Protein AF-A0A9P5X520-F1 (afdb_monomer_lite)

InterPro domains:
  IPR037143 4'-phosphopantetheinyl transferase domain superfamily [G3DSA:3.90.470.20] (68-185)
  IPR037143 4'-phosphopantetheinyl transferase domain superfamily [SSF56214] (69-151)
  IPR050559 Phosphopantetheinyl Transferase Superfamily [PTHR12215] (42-174)

Foldseek 3Di:
DVVLLVCLVVVHAPVFKDWDADPLGWTKIFGHPDDPVVRQFAIKTKEWDDDVPDIDMDIDTGGPVFRSQKFKDKFWLDDPPPDDLVRSCVVCVQLAEPLLSVVLVPQPDPSSSSVSVQQLCQVLRGRCRSVSPDPPDRNNQWHDDPPVRWIGGVNHTPAQKEKEWEKDWDDDPVGIIIMIMIMITGRRHRHYHYHYDPDPVVCVVRDDDDDPVNVVVSVVVSVVQVVVVVPPDDGPSVPPPPDPPDDDDPDDDDDDPDDD

Structure (mmCIF, N/CA/C/O backbone):
data_AF-A0A9P5X520-F1
#
_entry.id   AF-A0A9P5X520-F1
#
loop_
_atom_site.group_PDB
_atom_site.id
_atom_site.type_symbol
_atom_site.label_atom_id
_atom_site.label_alt_id
_atom_site.label_comp_id
_atom_site.label_asym_id
_atom_site.label_entity_id
_atom_site.label_seq_id
_atom_site.pdbx_PDB_ins_code
_atom_site.Cartn_x
_atom_site.Cartn_y
_atom_site.Cartn_z
_atom_site.occupancy
_atom_site.B_iso_or_equiv
_atom_site.auth_seq_id
_atom_site.auth_comp_id
_atom_site.auth_asym_id
_atom_site.auth_atom_id
_atom_site.pdbx_PDB_model_num
ATOM 1 N N . MET A 1 1 ? 11.549 14.014 -6.980 1.00 56.16 1 MET A N 1
ATOM 2 C CA . MET A 1 1 ? 12.947 13.758 -6.548 1.00 56.16 1 MET A CA 1
ATOM 3 C C . MET A 1 1 ? 13.230 12.301 -6.190 1.00 56.16 1 MET A C 1
ATOM 5 O O . MET A 1 1 ? 14.386 11.920 -6.275 1.00 56.16 1 MET A O 1
ATOM 9 N N . LEU A 1 2 ? 12.233 11.484 -5.833 1.00 63.41 2 LEU A N 1
ATOM 10 C CA . LEU A 1 2 ? 12.458 10.082 -5.460 1.00 63.41 2 LEU A CA 1
ATOM 11 C C . LEU A 1 2 ? 12.936 9.164 -6.613 1.00 63.41 2 LEU A C 1
ATOM 13 O O . LEU A 1 2 ? 13.844 8.375 -6.365 1.00 63.41 2 LEU A O 1
ATOM 17 N N . PRO A 1 3 ? 12.472 9.306 -7.875 1.00 60.66 3 PRO A N 1
ATOM 18 C CA . PRO A 1 3 ? 12.979 8.472 -8.976 1.00 60.66 3 PRO A CA 1
ATOM 19 C C . PRO A 1 3 ? 14.497 8.623 -9.233 1.00 60.66 3 PRO A C 1
ATOM 21 O O . PRO A 1 3 ? 15.187 7.612 -9.361 1.00 60.66 3 PRO A O 1
ATOM 24 N N . PRO A 1 4 ? 15.084 9.841 -9.183 1.00 60.78 4 PRO A N 1
ATOM 25 C CA . PRO A 1 4 ? 16.538 10.013 -9.147 1.00 60.78 4 PRO A CA 1
ATOM 26 C C . PRO A 1 4 ? 17.267 9.213 -8.055 1.00 60.78 4 PRO A C 1
ATOM 28 O O . PRO A 1 4 ? 18.341 8.679 -8.332 1.00 60.78 4 PRO A O 1
ATOM 31 N N . LEU A 1 5 ? 16.697 9.076 -6.849 1.00 66.38 5 LEU A N 1
ATOM 32 C CA . LEU A 1 5 ? 17.312 8.299 -5.760 1.00 66.38 5 LEU A CA 1
ATOM 33 C C . LEU A 1 5 ? 17.383 6.809 -6.104 1.00 66.38 5 LEU A C 1
ATOM 35 O O . LEU A 1 5 ? 18.425 6.188 -5.897 1.00 66.38 5 LEU A O 1
ATOM 39 N N . VAL A 1 6 ? 16.316 6.261 -6.694 1.00 65.62 6 VAL A N 1
ATOM 40 C CA . VAL A 1 6 ? 16.284 4.870 -7.181 1.00 65.62 6 VAL A CA 1
ATOM 41 C C . VAL A 1 6 ? 17.377 4.651 -8.220 1.00 65.62 6 VAL A C 1
ATOM 43 O O . VAL A 1 6 ? 18.125 3.680 -8.150 1.00 65.62 6 VAL A O 1
ATOM 46 N N . THR A 1 7 ? 17.534 5.593 -9.151 1.00 62.53 7 THR A N 1
ATOM 47 C CA . THR A 1 7 ? 18.537 5.455 -10.215 1.00 62.53 7 THR A CA 1
ATOM 48 C C . THR A 1 7 ? 19.970 5.594 -9.705 1.00 62.53 7 THR A C 1
ATOM 50 O O . THR A 1 7 ? 20.848 4.877 -10.178 1.00 62.53 7 THR A O 1
ATOM 53 N N . CYS A 1 8 ? 20.208 6.416 -8.675 1.00 61.34 8 CYS A N 1
ATOM 54 C CA . CYS A 1 8 ? 21.487 6.445 -7.961 1.00 61.34 8 CYS A CA 1
ATOM 55 C C . CYS A 1 8 ? 21.790 5.115 -7.273 1.00 61.34 8 CYS A C 1
ATOM 57 O O . CYS A 1 8 ? 22.904 4.607 -7.398 1.00 61.34 8 CYS A O 1
ATOM 59 N N . TYR A 1 9 ? 20.805 4.547 -6.575 1.00 64.06 9 TYR A N 1
ATOM 60 C CA . TYR A 1 9 ? 20.955 3.263 -5.895 1.00 64.06 9 TYR A CA 1
ATOM 61 C C . TYR A 1 9 ? 21.283 2.137 -6.884 1.00 64.06 9 TYR A C 1
ATOM 63 O O . TYR A 1 9 ? 22.184 1.334 -6.648 1.00 64.06 9 TYR A O 1
ATOM 71 N N . GLN A 1 10 ? 20.621 2.134 -8.042 1.00 66.75 10 GLN A N 1
ATOM 72 C CA . GLN A 1 10 ? 20.840 1.148 -9.104 1.00 66.75 10 GLN A CA 1
ATOM 73 C C . GLN A 1 10 ? 22.003 1.487 -10.042 1.00 66.75 10 GLN A C 1
ATOM 75 O O . GLN A 1 10 ? 22.308 0.721 -10.954 1.00 66.75 10 GLN A O 1
ATOM 80 N N . ARG A 1 11 ? 22.694 2.605 -9.790 1.00 69.88 11 ARG A N 1
ATOM 81 C CA . ARG A 1 11 ? 23.867 3.070 -10.542 1.00 69.88 11 ARG A CA 1
ATOM 82 C C . ARG A 1 11 ? 23.596 3.354 -12.023 1.00 69.88 11 ARG A C 1
ATOM 84 O O . ARG A 1 11 ? 24.505 3.269 -12.852 1.00 69.88 11 ARG A O 1
ATOM 91 N N . PHE A 1 12 ? 22.368 3.740 -12.359 1.00 71.06 12 PHE A N 1
ATOM 92 C CA . PHE A 1 12 ? 22.008 4.138 -13.714 1.00 71.06 12 PHE A CA 1
ATOM 93 C C . PHE A 1 12 ? 22.168 5.650 -13.897 1.00 71.06 12 PHE A C 1
ATOM 95 O O . PHE A 1 12 ? 21.573 6.432 -13.150 1.00 71.06 12 PHE A O 1
ATOM 102 N N . PRO A 1 13 ? 22.965 6.103 -14.884 1.00 70.44 13 PRO A N 1
ATOM 103 C CA . PRO A 1 13 ? 23.102 7.527 -15.148 1.00 70.44 13 PRO A CA 1
ATOM 104 C C . PRO A 1 13 ? 21.769 8.096 -15.640 1.00 70.44 13 PRO A C 1
ATOM 106 O O . PRO A 1 13 ? 21.058 7.450 -16.410 1.00 70.44 13 PRO A O 1
ATOM 109 N N . ARG A 1 14 ? 21.455 9.340 -15.250 1.00 73.69 14 ARG A N 1
ATOM 110 C CA . ARG A 1 14 ? 20.192 10.006 -15.622 1.00 73.69 14 ARG A CA 1
ATOM 111 C C . ARG A 1 14 ? 19.897 9.994 -17.121 1.00 73.69 14 ARG A C 1
ATOM 113 O O . ARG A 1 14 ? 18.735 9.970 -17.511 1.00 73.69 14 ARG A O 1
ATOM 120 N N . THR A 1 15 ? 20.945 10.047 -17.933 1.00 77.31 15 THR A N 1
ATOM 121 C CA . THR A 1 15 ? 20.877 10.103 -19.395 1.00 77.31 15 THR A CA 1
ATOM 122 C C . THR A 1 15 ? 20.421 8.801 -20.046 1.00 77.31 15 THR A C 1
ATOM 124 O O . THR A 1 15 ? 20.131 8.826 -21.232 1.00 77.31 15 THR A O 1
ATOM 127 N N . ARG A 1 16 ? 20.377 7.686 -19.304 1.00 79.81 16 ARG A N 1
ATOM 128 C CA . ARG A 1 16 ? 20.040 6.353 -19.831 1.00 79.81 16 ARG A CA 1
ATOM 129 C C . ARG A 1 16 ? 18.713 5.813 -19.315 1.00 79.81 16 ARG A C 1
ATOM 131 O O . ARG A 1 16 ? 18.505 4.603 -19.330 1.00 79.81 16 ARG A O 1
ATOM 138 N N . TRP A 1 17 ? 17.857 6.678 -18.780 1.00 83.56 17 TRP A N 1
ATOM 139 C CA . TRP A 1 17 ? 16.541 6.246 -18.342 1.00 83.56 17 TRP A CA 1
ATOM 140 C C . TRP A 1 17 ? 15.456 7.273 -18.626 1.00 83.56 17 TRP A C 1
ATOM 142 O O . TRP A 1 17 ? 15.674 8.493 -18.588 1.00 83.56 17 TRP A O 1
ATOM 152 N N . ARG A 1 18 ? 14.258 6.753 -18.867 1.00 86.81 18 ARG A N 1
ATOM 153 C CA . ARG A 1 18 ? 13.054 7.520 -19.169 1.00 86.81 18 ARG A CA 1
ATOM 154 C C . ARG A 1 18 ? 11.983 7.218 -18.135 1.00 86.81 18 ARG A C 1
ATOM 156 O O . ARG A 1 18 ? 11.787 6.062 -17.783 1.00 86.81 18 ARG A O 1
ATOM 163 N N . ASP A 1 19 ? 11.333 8.269 -17.644 1.00 89.69 19 ASP A N 1
ATOM 164 C CA . ASP A 1 19 ? 10.102 8.144 -16.863 1.00 89.69 19 ASP A CA 1
ATOM 165 C C . ASP A 1 19 ? 8.941 8.054 -17.850 1.00 89.69 19 ASP A C 1
ATOM 167 O O . ASP A 1 19 ? 8.762 8.948 -18.685 1.00 89.69 19 ASP A O 1
ATOM 171 N N . CYS A 1 20 ? 8.199 6.964 -17.778 1.00 92.12 20 CYS A N 1
ATOM 172 C CA . CYS A 1 20 ? 7.072 6.664 -18.636 1.00 92.12 20 CYS A CA 1
ATOM 173 C C . CYS A 1 20 ? 5.796 6.618 -17.789 1.00 92.12 20 CYS A C 1
ATOM 175 O O . CYS A 1 20 ? 5.823 6.239 -16.618 1.00 92.12 20 CYS A O 1
ATOM 177 N N . VAL A 1 21 ? 4.670 7.022 -18.381 1.00 94.06 21 VAL A N 1
ATOM 178 C CA . VAL A 1 21 ? 3.396 7.169 -17.666 1.00 94.06 21 VAL A CA 1
ATOM 179 C C . VAL A 1 21 ? 2.270 6.537 -18.471 1.00 94.06 21 VAL A C 1
ATOM 181 O O . VAL A 1 21 ? 2.175 6.741 -19.682 1.00 94.06 21 VAL A O 1
ATOM 184 N N . THR A 1 22 ? 1.422 5.744 -17.815 1.00 93.12 22 THR A N 1
ATOM 185 C CA . THR A 1 22 ? 0.266 5.124 -18.470 1.00 93.12 22 THR A CA 1
ATOM 186 C C . THR A 1 22 ? -0.840 6.170 -18.629 1.00 93.12 22 THR A C 1
ATOM 188 O O . THR A 1 22 ? -0.834 7.177 -17.918 1.00 93.12 22 THR A O 1
ATOM 191 N N . PRO A 1 23 ? -1.855 5.941 -19.481 1.00 92.75 23 PRO A N 1
ATOM 192 C CA . PRO A 1 23 ? -3.029 6.820 -19.539 1.00 92.75 23 PRO A CA 1
ATOM 193 C C . PRO A 1 23 ? -3.718 7.013 -18.177 1.00 92.75 23 PRO A C 1
ATOM 195 O O . PRO A 1 23 ? -4.323 8.050 -17.926 1.00 92.75 23 PRO A O 1
ATOM 198 N N . ASN A 1 24 ? -3.565 6.033 -17.282 1.00 90.25 24 ASN A N 1
ATOM 199 C CA . ASN A 1 24 ? -4.117 6.033 -15.930 1.00 90.25 24 ASN A CA 1
ATOM 200 C C . ASN A 1 24 ? -3.164 6.653 -14.885 1.00 90.25 24 ASN A C 1
ATOM 202 O O . ASN A 1 24 ? -3.409 6.546 -13.686 1.00 90.25 24 ASN A O 1
ATOM 206 N N . GLY A 1 25 ? -2.053 7.268 -15.307 1.00 90.75 25 GLY A N 1
ATOM 207 C CA . GLY A 1 25 ? -1.113 7.954 -14.416 1.00 90.75 25 GLY A CA 1
ATOM 208 C C . GLY A 1 25 ? -0.139 7.041 -13.661 1.00 90.75 25 GLY A C 1
ATOM 209 O O . GLY A 1 25 ? 0.490 7.490 -12.706 1.00 90.75 25 GLY A O 1
ATOM 210 N N . LYS A 1 26 ? 0.001 5.764 -14.046 1.00 93.75 26 LYS A N 1
ATOM 211 C CA . LYS A 1 26 ? 0.982 4.851 -13.430 1.00 93.75 26 LYS A CA 1
ATOM 212 C C . LYS A 1 26 ? 2.361 5.076 -14.026 1.00 93.75 26 LYS A C 1
ATOM 214 O O . LYS A 1 26 ? 2.500 5.082 -15.246 1.00 93.75 26 LYS A O 1
ATOM 219 N N . HIS A 1 27 ? 3.356 5.223 -13.162 1.00 92.75 27 HIS A N 1
ATOM 220 C CA . HIS A 1 27 ? 4.729 5.505 -13.556 1.00 92.75 27 HIS A CA 1
ATOM 221 C C . HIS A 1 27 ? 5.576 4.235 -13.628 1.00 92.75 27 HIS A C 1
ATOM 223 O O . HIS A 1 27 ? 5.470 3.349 -12.774 1.00 92.75 27 HIS A O 1
ATOM 229 N N . TRP A 1 28 ? 6.465 4.177 -14.614 1.00 93.31 28 TRP A N 1
ATOM 230 C CA . TRP A 1 28 ? 7.564 3.221 -14.645 1.00 93.31 28 TRP A CA 1
ATOM 231 C C . TRP A 1 28 ? 8.796 3.836 -15.302 1.00 93.31 28 TRP A C 1
ATOM 233 O O . TRP A 1 28 ? 8.714 4.794 -16.064 1.00 93.31 28 TRP A O 1
ATOM 243 N N . ILE A 1 29 ? 9.954 3.271 -14.993 1.00 90.81 29 ILE A N 1
ATOM 244 C CA . ILE A 1 29 ? 11.239 3.664 -15.546 1.00 90.81 29 ILE A CA 1
ATOM 245 C C . ILE A 1 29 ? 11.686 2.601 -16.537 1.00 90.81 29 ILE A C 1
ATOM 247 O O . ILE A 1 29 ? 11.740 1.414 -16.202 1.00 90.81 29 ILE A O 1
ATOM 251 N N . GLU A 1 30 ? 12.053 3.046 -17.732 1.00 89.38 30 GLU A N 1
ATOM 252 C CA . GLU A 1 30 ? 12.730 2.236 -18.741 1.00 89.38 30 GLU A CA 1
ATOM 253 C C . GLU A 1 30 ? 14.194 2.640 -18.836 1.00 89.38 30 GLU A C 1
ATOM 255 O O . GLU A 1 30 ? 14.540 3.815 -18.684 1.00 89.38 30 GLU A O 1
ATOM 260 N N . GLN A 1 31 ? 15.050 1.655 -19.098 1.00 84.19 31 GLN A N 1
ATOM 261 C CA . GLN A 1 31 ? 16.465 1.873 -19.349 1.00 84.19 31 GLN A CA 1
ATOM 262 C C . GLN A 1 31 ? 16.743 1.797 -20.854 1.00 84.19 31 GLN A C 1
ATOM 264 O O . GLN A 1 31 ? 16.388 0.813 -21.506 1.00 84.19 31 GLN A O 1
ATOM 269 N N . ASP A 1 32 ? 17.424 2.814 -21.376 1.00 78.12 32 ASP A N 1
ATOM 270 C CA . ASP A 1 32 ? 17.872 2.864 -22.768 1.00 78.12 32 ASP A CA 1
ATOM 271 C C . ASP A 1 32 ? 19.098 1.942 -22.988 1.00 78.12 32 ASP A C 1
ATOM 273 O O . ASP A 1 32 ? 19.849 1.630 -22.056 1.00 78.12 32 ASP A O 1
ATOM 277 N N . ASP A 1 33 ? 19.318 1.516 -24.236 1.00 76.00 33 ASP A N 1
ATOM 278 C CA . ASP A 1 33 ? 20.494 0.753 -24.700 1.00 76.00 33 ASP A CA 1
ATOM 279 C C . ASP A 1 33 ? 20.720 -0.632 -24.055 1.00 76.00 33 ASP A C 1
ATOM 281 O O . ASP A 1 33 ? 21.833 -1.170 -24.069 1.00 76.00 33 ASP A O 1
ATOM 285 N N . LEU A 1 34 ? 19.677 -1.254 -23.500 1.00 78.31 34 LEU A N 1
ATOM 286 C CA . LEU A 1 34 ? 19.745 -2.653 -23.081 1.00 78.31 34 LEU A CA 1
ATOM 287 C C . LEU A 1 34 ? 19.501 -3.602 -24.265 1.00 78.31 34 LEU A C 1
ATOM 289 O O . LEU A 1 34 ? 18.594 -3.362 -25.064 1.00 78.31 34 LEU A O 1
ATOM 293 N N . PRO A 1 35 ? 20.224 -4.737 -24.346 1.00 79.88 35 PRO A N 1
ATOM 294 C CA . PRO A 1 35 ? 19.857 -5.820 -25.249 1.00 79.88 35 PRO A CA 1
ATOM 295 C C . PRO A 1 35 ? 18.381 -6.215 -25.049 1.00 79.88 35 PRO A C 1
ATOM 297 O O . PRO A 1 35 ? 17.937 -6.247 -23.894 1.00 79.88 35 PRO A O 1
ATOM 300 N N . PRO A 1 36 ? 17.632 -6.565 -26.113 1.00 73.94 36 PRO A N 1
ATOM 301 C CA . PRO A 1 36 ? 16.193 -6.845 -26.031 1.00 73.94 36 PRO A CA 1
ATOM 302 C C . PRO A 1 36 ? 15.824 -7.870 -24.949 1.00 73.94 36 PRO A C 1
ATOM 304 O O . PRO A 1 36 ? 14.842 -7.702 -24.230 1.00 73.94 36 PRO A O 1
ATOM 307 N N . GLU A 1 37 ? 16.670 -8.886 -24.760 1.00 75.75 37 GLU A N 1
ATOM 308 C CA . GLU A 1 37 ? 16.495 -9.931 -23.744 1.00 75.75 37 GLU A CA 1
ATOM 309 C C . GLU A 1 37 ? 16.532 -9.404 -22.299 1.00 75.75 37 GLU A C 1
ATOM 311 O O . GLU A 1 37 ? 15.860 -9.948 -21.422 1.00 75.75 37 GLU A O 1
ATOM 316 N N . LYS A 1 38 ? 17.308 -8.343 -22.036 1.00 75.50 38 LYS A N 1
ATOM 317 C CA . LYS A 1 38 ? 17.402 -7.701 -20.714 1.00 75.50 38 LYS A CA 1
ATOM 318 C C . LYS A 1 38 ? 16.376 -6.586 -20.556 1.00 75.50 38 LYS A C 1
ATOM 320 O O . LYS A 1 38 ? 15.792 -6.460 -19.486 1.00 75.50 38 LYS A O 1
ATOM 325 N N . SER A 1 39 ? 16.111 -5.835 -21.626 1.00 71.75 39 SER A N 1
ATOM 326 C CA . SER A 1 39 ? 15.158 -4.718 -21.636 1.00 71.75 39 SER A CA 1
ATOM 327 C C . SER A 1 39 ? 13.777 -5.127 -21.103 1.00 71.75 39 SER A C 1
ATOM 329 O O . SER A 1 39 ? 13.239 -4.466 -20.217 1.00 71.75 39 SER A O 1
ATOM 331 N N . LEU A 1 40 ? 13.274 -6.297 -21.515 1.00 69.81 40 LEU A N 1
ATOM 332 C CA . LEU A 1 40 ? 11.969 -6.826 -21.092 1.00 69.81 40 LEU A CA 1
ATOM 333 C C . LEU A 1 40 ? 11.846 -7.131 -19.589 1.00 69.81 40 LEU A C 1
ATOM 335 O O . LEU A 1 40 ? 10.741 -7.348 -19.106 1.00 69.81 40 LEU A O 1
ATOM 339 N N . ARG A 1 41 ? 12.950 -7.198 -18.835 1.00 72.31 41 ARG A N 1
ATOM 340 C CA . ARG A 1 41 ? 12.940 -7.502 -17.388 1.00 72.31 41 ARG A CA 1
ATOM 341 C C . ARG A 1 41 ? 13.543 -6.396 -16.530 1.00 72.31 41 ARG A C 1
ATOM 343 O O . ARG A 1 41 ? 13.627 -6.550 -15.314 1.00 72.31 41 ARG A O 1
ATOM 350 N N . SER A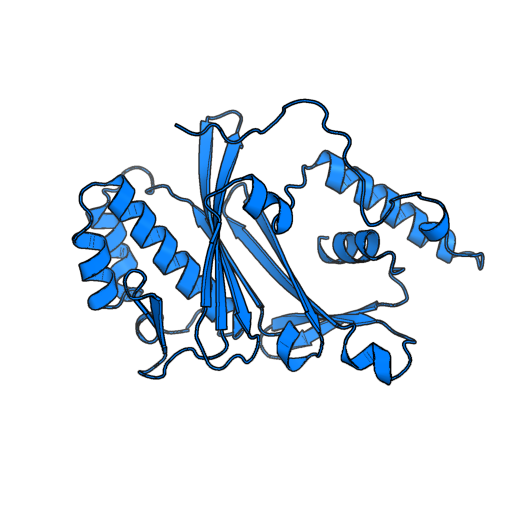 1 42 ? 13.981 -5.307 -17.151 1.00 80.75 42 SER A 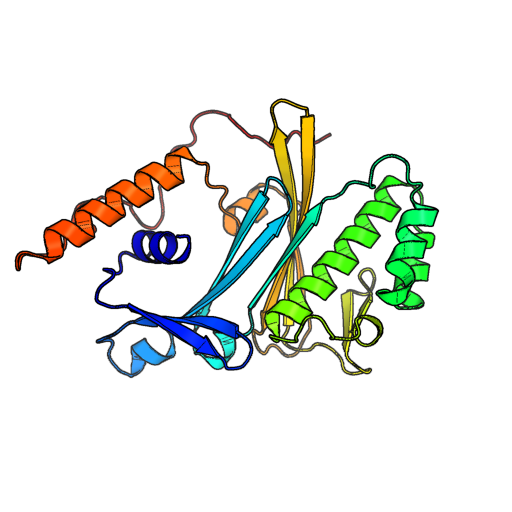N 1
ATOM 351 C CA . SER A 1 42 ? 14.727 -4.237 -16.490 1.00 80.75 42 SER A CA 1
ATOM 352 C C . SER A 1 42 ? 13.888 -2.994 -16.210 1.00 80.75 42 SER A C 1
ATOM 354 O O . SER A 1 42 ? 14.444 -1.988 -15.779 1.00 80.75 42 SER A O 1
ATOM 356 N N . MET A 1 43 ? 12.570 -3.048 -16.416 1.00 89.31 43 MET A N 1
ATOM 357 C CA . MET A 1 43 ? 11.697 -1.930 -16.075 1.00 89.31 43 MET A CA 1
ATOM 358 C C . MET A 1 43 ? 11.464 -1.866 -14.567 1.00 89.31 43 MET A C 1
ATOM 360 O O . MET A 1 43 ? 11.457 -2.890 -13.874 1.00 89.31 43 MET A O 1
ATOM 364 N N . ILE A 1 44 ? 11.268 -0.646 -14.074 1.00 90.94 44 ILE A N 1
ATOM 365 C CA . ILE A 1 44 ? 11.063 -0.370 -12.653 1.00 90.94 44 ILE A CA 1
ATOM 366 C C . ILE A 1 44 ? 9.765 0.399 -12.500 1.00 90.94 44 ILE A C 1
ATOM 368 O O . ILE A 1 44 ? 9.682 1.569 -12.859 1.00 90.94 44 ILE A O 1
ATOM 372 N N . GLY A 1 45 ? 8.752 -0.241 -11.949 1.00 92.69 45 GLY A N 1
ATOM 373 C CA . GLY A 1 45 ? 7.507 0.424 -11.593 1.00 92.69 45 GLY A CA 1
ATOM 374 C C . GLY A 1 45 ? 7.611 0.970 -10.190 1.00 92.69 45 GLY A C 1
ATOM 375 O O . GLY A 1 45 ? 8.248 0.348 -9.335 1.00 92.69 45 GLY A O 1
ATOM 376 N N . TYR A 1 46 ? 7.001 2.122 -9.942 1.00 94.12 46 TYR A N 1
ATOM 377 C CA . TYR A 1 46 ? 6.991 2.699 -8.608 1.00 94.12 46 TYR A CA 1
ATOM 378 C C . TYR A 1 46 ? 5.681 3.414 -8.300 1.00 94.12 46 TYR A C 1
ATOM 380 O O . TYR A 1 46 ? 4.980 3.898 -9.187 1.00 94.12 46 TYR A O 1
ATOM 388 N N . ASP A 1 47 ? 5.374 3.499 -7.010 1.00 95.00 47 ASP A N 1
ATOM 389 C CA . ASP A 1 47 ? 4.260 4.286 -6.496 1.00 95.00 47 ASP A CA 1
ATOM 390 C C . ASP A 1 47 ? 4.711 5.097 -5.286 1.00 95.00 47 ASP A C 1
ATOM 392 O O . ASP A 1 47 ? 5.553 4.658 -4.496 1.00 95.00 47 ASP A O 1
ATOM 396 N N . LEU A 1 48 ? 4.157 6.300 -5.166 1.00 93.81 48 LEU A N 1
ATOM 397 C CA . LEU A 1 48 ? 4.473 7.237 -4.100 1.00 93.81 48 LEU A CA 1
ATOM 398 C C . LEU A 1 48 ? 3.246 7.447 -3.223 1.00 93.81 48 LEU A C 1
ATOM 400 O O . LEU A 1 48 ? 2.128 7.642 -3.702 1.00 93.81 48 LEU A O 1
ATOM 404 N N . ALA A 1 49 ? 3.470 7.486 -1.919 1.00 95.06 49 ALA A N 1
ATOM 405 C CA . ALA A 1 49 ? 2.438 7.825 -0.957 1.00 95.06 49 ALA A CA 1
ATOM 406 C C . ALA A 1 49 ? 2.996 8.799 0.065 1.00 95.06 49 ALA A C 1
ATOM 408 O O . ALA A 1 49 ? 4.13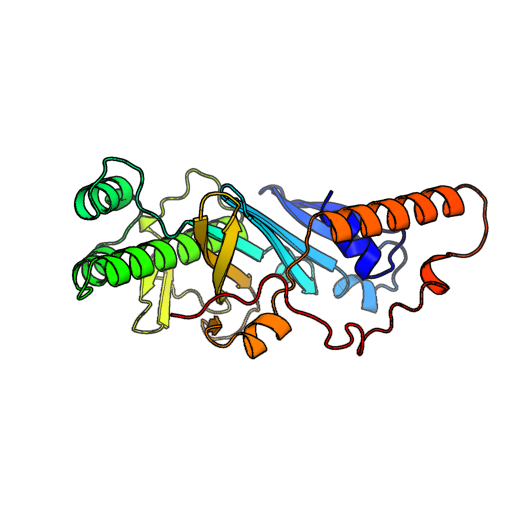5 8.668 0.507 1.00 95.06 49 ALA A O 1
ATOM 409 N N . ARG A 1 50 ? 2.182 9.776 0.448 1.00 94.38 50 ARG A N 1
ATOM 410 C CA . ARG A 1 50 ? 2.509 10.720 1.507 1.00 94.38 50 ARG A CA 1
ATOM 411 C C . ARG A 1 50 ? 1.329 10.794 2.451 1.00 94.38 50 ARG A C 1
ATOM 413 O O . ARG A 1 50 ? 0.220 11.039 1.990 1.00 94.38 50 ARG A O 1
ATOM 420 N N . GLU A 1 51 ? 1.604 10.640 3.733 1.00 94.56 51 GLU A N 1
ATOM 421 C CA . GLU A 1 51 ? 0.641 10.859 4.802 1.00 94.56 51 GLU A CA 1
ATOM 422 C C . GLU A 1 51 ? 1.336 11.681 5.884 1.00 94.56 51 GLU A C 1
ATOM 424 O O . GLU A 1 51 ? 2.306 11.224 6.481 1.00 94.56 51 GLU A O 1
ATOM 429 N N . GLN A 1 52 ? 0.875 12.918 6.076 1.00 90.94 52 GLN A N 1
ATOM 430 C CA . GLN A 1 52 ? 1.451 13.892 7.011 1.00 90.94 52 GLN A CA 1
ATOM 431 C C . GLN A 1 52 ? 2.992 13.953 6.965 1.00 90.94 52 GLN A C 1
ATOM 433 O O . GLN A 1 52 ? 3.544 14.490 5.996 1.00 90.94 52 GLN A O 1
ATOM 438 N N . SER A 1 53 ? 3.659 13.412 7.991 1.00 90.94 53 SER A N 1
ATOM 439 C CA . SER A 1 53 ? 5.113 13.438 8.196 1.00 90.94 53 SER A CA 1
ATOM 440 C C . SER A 1 53 ? 5.854 12.294 7.497 1.00 90.94 53 SER A C 1
ATOM 442 O O . SER A 1 53 ? 7.083 12.302 7.450 1.00 90.94 53 SER A O 1
ATOM 444 N N . LEU A 1 54 ? 5.136 11.307 6.951 1.00 91.81 54 LEU A N 1
ATOM 445 C CA . LEU A 1 54 ? 5.719 10.137 6.304 1.00 91.81 54 LEU A CA 1
ATOM 446 C C . LEU A 1 54 ? 5.564 10.207 4.781 1.00 91.81 54 LEU A C 1
ATOM 448 O O . LEU A 1 54 ? 4.468 10.368 4.238 1.00 91.81 54 LEU A O 1
ATOM 452 N N . LEU A 1 55 ? 6.684 10.033 4.082 1.00 93.06 55 LEU A N 1
ATOM 453 C CA . LEU A 1 55 ? 6.748 9.845 2.638 1.00 93.06 55 LEU A CA 1
ATOM 454 C C . LEU A 1 55 ? 7.275 8.439 2.363 1.00 93.06 55 LEU A C 1
ATOM 456 O O . LEU A 1 55 ? 8.328 8.060 2.870 1.00 93.06 55 LEU A O 1
ATOM 460 N N . GLY A 1 56 ? 6.552 7.677 1.554 1.00 92.62 56 GLY A N 1
ATOM 461 C CA . GLY A 1 56 ? 6.937 6.336 1.148 1.00 92.62 56 GLY A CA 1
ATOM 462 C C . GLY A 1 56 ? 7.016 6.201 -0.365 1.00 92.62 56 GLY A C 1
ATOM 463 O O . GLY A 1 56 ? 6.321 6.887 -1.120 1.00 92.62 56 GLY A O 1
ATOM 464 N N . MET A 1 57 ? 7.869 5.278 -0.788 1.00 93.31 57 MET A N 1
ATOM 465 C CA . MET A 1 57 ? 7.995 4.836 -2.166 1.00 93.31 57 MET A CA 1
ATOM 466 C C . MET A 1 57 ? 8.045 3.317 -2.173 1.00 93.31 57 MET A C 1
ATOM 468 O O . MET A 1 57 ? 8.842 2.722 -1.451 1.00 93.31 57 MET A O 1
ATOM 472 N N . ALA A 1 58 ? 7.209 2.706 -3.000 1.00 93.50 58 ALA A N 1
ATOM 473 C CA . ALA A 1 58 ? 7.303 1.292 -3.313 1.00 93.50 58 ALA A CA 1
ATOM 474 C C . ALA A 1 58 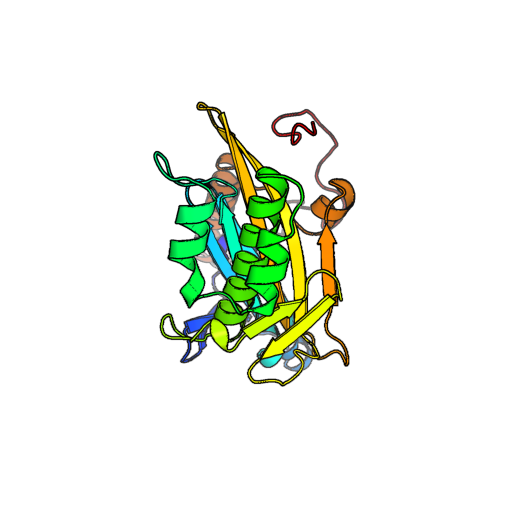? 7.839 1.147 -4.737 1.00 93.50 58 ALA A C 1
ATOM 476 O O . ALA A 1 58 ? 7.507 1.961 -5.598 1.00 93.50 58 ALA A O 1
ATOM 477 N N . MET A 1 59 ? 8.662 0.128 -4.979 1.00 91.69 59 MET A N 1
ATOM 478 C CA . MET A 1 59 ? 9.219 -0.155 -6.300 1.00 91.69 59 MET A CA 1
ATOM 479 C C . MET A 1 59 ? 9.258 -1.655 -6.576 1.00 91.69 59 MET A C 1
ATOM 481 O O . MET A 1 59 ? 9.483 -2.454 -5.667 1.00 91.69 59 MET A O 1
ATOM 485 N N . VAL A 1 60 ? 9.055 -2.029 -7.836 1.00 90.75 60 VAL A N 1
ATOM 486 C CA . VAL A 1 60 ? 9.122 -3.413 -8.323 1.00 90.75 60 VAL A CA 1
ATOM 487 C C . VAL A 1 60 ? 9.874 -3.474 -9.645 1.00 90.75 60 VAL A C 1
ATOM 489 O O . VAL A 1 60 ? 9.856 -2.527 -10.428 1.00 90.75 60 VAL A O 1
ATOM 492 N N . HIS A 1 61 ? 10.509 -4.615 -9.894 1.00 88.62 61 HIS A N 1
ATOM 493 C CA . HIS A 1 61 ? 11.259 -4.894 -11.113 1.00 88.62 61 HIS A CA 1
ATOM 494 C C . HIS A 1 61 ? 10.575 -5.968 -11.949 1.00 88.62 61 HIS A C 1
ATOM 496 O O . HIS A 1 61 ? 10.060 -6.944 -11.399 1.00 88.62 61 HIS A O 1
ATOM 502 N N . GLY A 1 62 ? 10.627 -5.831 -13.272 1.00 89.00 62 GLY A N 1
ATOM 503 C CA . GLY A 1 62 ? 10.083 -6.837 -14.176 1.00 89.00 62 GLY A CA 1
ATOM 504 C C . GLY A 1 62 ? 9.631 -6.275 -15.522 1.00 89.00 62 GLY A C 1
ATOM 505 O O . GLY A 1 62 ? 10.089 -5.204 -15.921 1.00 89.00 62 GLY A O 1
ATOM 506 N N . PRO A 1 63 ? 8.763 -7.010 -16.237 1.00 88.94 63 PRO A N 1
ATOM 507 C CA . PRO A 1 63 ? 8.155 -6.534 -17.471 1.00 88.94 63 PRO A CA 1
ATOM 508 C C . PRO A 1 63 ? 7.073 -5.485 -17.187 1.00 88.94 63 PRO A C 1
ATOM 510 O O . PRO A 1 63 ? 6.510 -5.446 -16.086 1.00 88.94 63 PRO A O 1
ATOM 513 N N . GLN A 1 64 ? 6.778 -4.646 -18.185 1.00 89.62 64 GLN A N 1
ATOM 514 C CA . GLN A 1 64 ? 5.899 -3.481 -18.053 1.00 89.62 64 GLN A CA 1
ATOM 515 C C . GLN A 1 64 ? 4.569 -3.831 -17.377 1.00 89.62 64 GLN A C 1
ATOM 517 O O . GLN A 1 64 ? 4.178 -3.193 -16.402 1.00 89.62 64 GLN A O 1
ATOM 522 N N . GLU A 1 65 ? 3.909 -4.892 -17.841 1.00 87.81 65 GLU A N 1
ATOM 523 C CA . GLU A 1 65 ? 2.591 -5.327 -17.380 1.00 87.81 65 GLU A CA 1
ATOM 524 C C . GLU A 1 65 ? 2.558 -5.742 -15.904 1.00 87.81 65 GLU A C 1
ATOM 526 O O . GLU A 1 65 ? 1.506 -5.690 -15.266 1.00 87.81 65 GLU A O 1
ATOM 531 N N . LYS A 1 66 ? 3.705 -6.124 -15.333 1.00 88.00 66 LYS A N 1
ATOM 532 C CA . LYS A 1 66 ? 3.814 -6.446 -13.906 1.00 88.00 66 LYS A CA 1
ATOM 533 C C . LYS A 1 66 ? 4.183 -5.227 -13.081 1.00 88.00 66 LYS A C 1
ATOM 535 O O . LYS A 1 66 ? 3.685 -5.069 -11.971 1.00 88.00 66 LYS A O 1
ATOM 540 N N . VAL A 1 67 ? 5.040 -4.359 -13.614 1.00 91.56 67 VAL A N 1
ATOM 541 C CA . VAL A 1 67 ? 5.590 -3.259 -12.824 1.00 91.56 67 VAL A CA 1
ATOM 542 C C . VAL A 1 67 ? 4.655 -2.060 -12.711 1.00 91.56 67 VAL A C 1
ATOM 544 O O . VAL A 1 67 ? 4.679 -1.375 -11.695 1.00 91.56 67 VAL A O 1
ATOM 547 N N . VAL A 1 68 ? 3.781 -1.826 -13.693 1.00 93.69 68 VAL A N 1
ATOM 548 C CA . VAL A 1 68 ? 2.802 -0.723 -13.619 1.00 93.69 68 VAL A CA 1
ATOM 549 C C . VAL A 1 68 ? 1.725 -0.954 -12.554 1.00 93.69 68 VAL A C 1
ATOM 551 O O . VAL A 1 68 ? 1.152 0.007 -12.041 1.00 93.69 68 VAL A O 1
ATOM 554 N N . ASN A 1 69 ? 1.485 -2.216 -12.187 1.00 95.31 69 ASN A N 1
ATOM 555 C CA . ASN A 1 69 ? 0.472 -2.632 -11.224 1.00 95.31 69 ASN A CA 1
ATOM 556 C C . ASN A 1 69 ? 1.037 -2.664 -9.798 1.00 95.31 69 ASN A C 1
ATOM 558 O O . ASN A 1 69 ? 1.074 -3.718 -9.166 1.00 95.31 69 ASN A O 1
ATOM 562 N N . ILE A 1 70 ? 1.500 -1.515 -9.304 1.00 96.31 70 ILE A N 1
ATOM 563 C CA . ILE A 1 70 ? 2.006 -1.324 -7.936 1.00 96.31 70 ILE A CA 1
ATOM 564 C C . ILE A 1 70 ? 1.318 -0.133 -7.276 1.00 96.31 70 ILE A C 1
ATOM 566 O O . ILE A 1 70 ? 1.156 0.912 -7.899 1.00 96.31 70 ILE A O 1
ATOM 570 N N . GLY A 1 71 ? 0.920 -0.257 -6.016 1.00 96.75 71 GLY A N 1
ATOM 571 C CA . GLY A 1 71 ? 0.294 0.818 -5.253 1.00 96.75 71 GLY A CA 1
ATOM 572 C C . GLY A 1 71 ? 0.744 0.805 -3.802 1.00 96.75 71 GLY A C 1
ATOM 573 O O . GLY A 1 71 ? 0.795 -0.248 -3.173 1.00 96.75 71 GLY A O 1
ATOM 574 N N . LEU A 1 72 ? 1.056 1.980 -3.265 1.00 97.56 72 LEU A N 1
ATOM 575 C CA . LEU A 1 72 ? 1.434 2.182 -1.875 1.00 97.56 72 LEU A CA 1
ATOM 576 C C . LEU A 1 72 ? 0.367 3.020 -1.172 1.00 97.56 72 LEU A C 1
ATOM 578 O O . LEU A 1 72 ? 0.003 4.117 -1.602 1.00 97.56 72 LEU A O 1
ATOM 582 N N . SER A 1 73 ? -0.111 2.532 -0.037 1.00 97.31 73 SER A N 1
ATOM 583 C CA . SER A 1 73 ? -0.940 3.299 0.883 1.00 97.31 73 SER A CA 1
ATOM 584 C C . SER A 1 73 ? -0.240 3.460 2.220 1.00 97.31 73 SER A C 1
ATOM 586 O O . SER A 1 73 ? 0.402 2.536 2.715 1.00 97.31 73 SER A O 1
ATOM 588 N N . ILE A 1 74 ? -0.398 4.647 2.794 1.00 97.31 74 ILE A N 1
ATOM 589 C CA . ILE A 1 74 ? 0.028 4.995 4.142 1.00 97.31 74 ILE A CA 1
ATOM 590 C C . ILE A 1 74 ? -1.204 5.594 4.811 1.00 97.31 74 ILE A C 1
ATOM 592 O O . ILE A 1 74 ? -1.834 6.479 4.238 1.00 97.31 74 ILE A O 1
ATOM 596 N N . GLN A 1 75 ? -1.580 5.072 5.971 1.00 95.69 75 GLN A N 1
ATOM 597 C CA . GLN A 1 75 ? -2.704 5.545 6.773 1.00 95.69 75 GLN A CA 1
ATOM 598 C C . GLN A 1 75 ? -2.189 5.880 8.166 1.00 95.69 75 GLN A C 1
ATOM 600 O O . GLN A 1 75 ? -1.505 5.058 8.777 1.00 95.69 75 GLN A O 1
ATOM 605 N N . LYS A 1 76 ? -2.491 7.074 8.677 1.00 93.88 76 LYS A N 1
ATOM 606 C CA . LYS A 1 76 ? -2.142 7.419 10.055 1.00 93.88 76 LYS A CA 1
ATOM 607 C C . LYS A 1 76 ? -3.055 6.650 11.008 1.00 93.88 76 LYS A C 1
ATOM 609 O O . LYS A 1 76 ? -4.272 6.685 10.865 1.00 93.88 76 LYS A O 1
ATOM 614 N N . HIS A 1 77 ? -2.462 5.962 11.977 1.00 91.69 77 HIS A N 1
ATOM 615 C CA . HIS A 1 77 ? -3.175 5.253 13.040 1.00 91.69 77 HIS A CA 1
ATOM 616 C C . HIS A 1 77 ? -3.527 6.246 14.151 1.00 91.69 77 HIS A C 1
ATOM 618 O O . HIS A 1 77 ? -2.960 6.225 15.240 1.00 91.69 77 HIS A O 1
ATOM 624 N N . GLU A 1 78 ? -4.409 7.187 13.830 1.00 90.94 78 GLU A N 1
ATOM 625 C CA . GLU A 1 78 ? -4.870 8.224 14.750 1.00 90.94 78 GLU A CA 1
ATOM 626 C C . GLU A 1 78 ? -6.308 8.625 14.406 1.00 90.94 78 GLU A C 1
ATOM 628 O O . GLU A 1 78 ? -6.696 8.668 13.239 1.00 90.94 78 GLU A O 1
ATOM 633 N N . ILE A 1 79 ? -7.102 8.929 15.432 1.00 90.12 79 ILE A N 1
ATOM 634 C CA . ILE A 1 79 ? -8.446 9.486 15.263 1.00 90.12 79 ILE A CA 1
ATOM 635 C C . ILE A 1 79 ? -8.315 11.009 15.167 1.00 90.12 79 ILE A C 1
ATOM 637 O O . ILE A 1 79 ? -7.611 11.598 15.989 1.00 90.12 79 ILE A O 1
ATOM 641 N N . PRO A 1 80 ? -9.006 11.674 14.226 1.00 88.56 80 PRO A N 1
ATOM 642 C CA . PRO A 1 80 ? -9.019 13.130 14.168 1.00 88.56 80 PRO A CA 1
ATOM 643 C C . PRO A 1 80 ? -9.412 13.772 15.506 1.00 88.56 80 PRO A C 1
ATOM 645 O O . PRO A 1 80 ? -10.319 13.295 16.197 1.00 88.56 80 PRO A O 1
ATOM 648 N N . SER A 1 81 ? -8.762 14.888 15.851 1.00 87.31 81 SER A N 1
ATOM 649 C CA . SER A 1 81 ? -9.060 15.644 17.071 1.00 87.31 81 SER A CA 1
ATOM 650 C C . SER A 1 81 ? -10.556 15.941 17.195 1.00 87.31 81 SER A C 1
ATOM 652 O O . SER A 1 81 ? -11.222 16.269 16.214 1.00 87.31 81 SER A O 1
ATOM 654 N N . HIS A 1 82 ? -11.077 15.857 18.421 1.00 88.50 82 HIS A N 1
ATOM 655 C CA . HIS A 1 82 ? -12.484 16.131 18.754 1.00 88.50 82 HIS A CA 1
ATOM 656 C C . HIS A 1 82 ? -13.517 15.164 18.144 1.00 88.50 82 HIS A C 1
ATOM 658 O O . HIS A 1 82 ? -14.703 15.482 18.127 1.00 88.50 82 HIS A O 1
ATOM 664 N N . THR A 1 83 ? -13.100 13.978 17.685 1.00 92.75 83 THR A N 1
ATOM 665 C CA . THR A 1 83 ? -14.001 12.958 17.120 1.00 92.75 83 THR A CA 1
ATOM 666 C C . THR A 1 83 ? -13.948 11.665 17.937 1.00 92.75 83 THR A C 1
ATOM 668 O O . THR A 1 83 ? -12.907 11.301 18.480 1.00 92.75 83 THR A O 1
ATOM 671 N N . THR A 1 84 ? -15.072 10.952 18.045 1.00 93.94 84 THR A N 1
ATOM 672 C CA . THR A 1 84 ? -15.111 9.602 18.635 1.00 93.94 84 THR A CA 1
ATOM 673 C C . THR A 1 84 ? -14.830 8.546 17.568 1.00 93.94 84 THR A C 1
ATOM 675 O O . THR A 1 84 ? -15.095 8.765 16.388 1.00 93.94 84 THR A O 1
ATOM 678 N N . ILE A 1 85 ? -14.347 7.363 17.959 1.00 94.12 85 ILE A N 1
ATOM 679 C CA . ILE A 1 85 ? -14.102 6.263 17.006 1.00 94.12 85 ILE A CA 1
ATOM 680 C C . ILE A 1 85 ? -15.366 5.912 16.224 1.00 94.12 85 ILE A C 1
ATOM 682 O O . ILE A 1 85 ? -15.306 5.762 15.008 1.00 94.12 85 ILE A O 1
ATOM 686 N N . SER A 1 86 ? -16.514 5.835 16.898 1.00 93.75 86 SER A N 1
ATOM 687 C CA . SER A 1 86 ? -17.788 5.516 16.251 1.00 93.75 86 SER A CA 1
ATOM 688 C C . SER A 1 86 ? -18.171 6.554 15.197 1.00 93.75 86 SER A C 1
ATOM 690 O O . SER A 1 86 ? -18.528 6.178 14.087 1.00 93.75 86 SER A O 1
ATOM 692 N N . SER A 1 87 ? -18.021 7.849 15.504 1.00 95.06 87 SER A N 1
ATOM 693 C CA . SER A 1 87 ? -18.290 8.928 14.543 1.00 95.06 87 SER A CA 1
ATOM 694 C C . SER A 1 87 ? -17.299 8.910 13.375 1.00 95.06 87 SER A C 1
ATOM 696 O O . SER A 1 87 ? -17.677 9.138 12.226 1.00 95.06 87 SER A O 1
ATOM 698 N N . TYR A 1 88 ? -16.037 8.565 13.640 1.00 95.12 88 TYR A N 1
ATOM 699 C CA . TYR A 1 88 ? -15.038 8.420 12.589 1.00 95.12 88 TYR A CA 1
ATOM 700 C C . TYR A 1 88 ? -15.362 7.250 11.645 1.00 95.12 88 TYR A C 1
ATOM 702 O O . TYR A 1 88 ? -15.339 7.426 10.427 1.00 95.12 88 TYR A O 1
ATOM 710 N N . ILE A 1 89 ? -15.749 6.089 12.182 1.00 95.75 89 ILE A N 1
ATOM 711 C CA . ILE A 1 89 ? -16.211 4.940 11.385 1.00 95.75 89 ILE A CA 1
ATOM 712 C C . ILE A 1 89 ? -17.453 5.310 10.573 1.00 95.75 89 ILE A C 1
ATOM 714 O O . ILE A 1 89 ? -17.505 5.024 9.380 1.00 95.75 89 ILE A O 1
ATOM 718 N N . GLU A 1 90 ? -18.429 5.980 11.188 1.00 95.50 90 GLU A N 1
ATOM 719 C CA . GLU A 1 90 ? -19.650 6.425 10.513 1.00 95.50 90 GLU A CA 1
ATOM 720 C C . GLU A 1 90 ? -19.328 7.336 9.322 1.00 95.50 90 GLU A C 1
ATOM 722 O O . GLU A 1 90 ? -19.844 7.120 8.223 1.00 95.50 90 GLU A O 1
ATOM 727 N N . SER A 1 91 ? -18.383 8.269 9.487 1.00 95.00 91 SER A N 1
ATOM 728 C CA . SER A 1 91 ? -17.922 9.145 8.401 1.00 95.00 91 SER A CA 1
ATOM 729 C C . SER A 1 91 ? -17.284 8.385 7.226 1.00 95.00 91 SER A C 1
ATOM 731 O O . SER A 1 91 ? -17.300 8.856 6.086 1.00 95.00 91 SER A O 1
ATOM 733 N N . LEU A 1 92 ? -16.758 7.184 7.481 1.00 95.19 92 LEU A N 1
ATOM 734 C CA . LEU A 1 92 ? -16.095 6.319 6.505 1.00 95.19 92 LEU A CA 1
ATOM 735 C C . LEU A 1 92 ? -16.967 5.152 6.032 1.00 95.19 92 LEU A C 1
ATOM 737 O O . LEU A 1 92 ? -16.526 4.387 5.177 1.00 95.19 92 LEU A O 1
ATOM 741 N N . SER A 1 93 ? -18.200 5.032 6.529 1.00 94.19 93 SER A N 1
ATOM 742 C CA . SER A 1 93 ? -19.120 3.929 6.216 1.00 94.19 93 SER A CA 1
ATOM 743 C C . SER A 1 93 ? -19.343 3.743 4.712 1.00 94.19 93 SER A C 1
ATOM 745 O O . SER A 1 93 ? -19.353 2.617 4.231 1.00 94.19 93 SER A O 1
ATOM 747 N N . HIS A 1 94 ? -19.396 4.836 3.945 1.00 94.38 94 HIS A N 1
ATOM 748 C CA . HIS A 1 94 ? -19.522 4.817 2.482 1.00 94.38 94 HIS A CA 1
ATOM 749 C C . HIS A 1 94 ? -18.334 4.170 1.743 1.00 94.38 94 HIS A C 1
ATOM 751 O O . HIS A 1 94 ? -18.414 3.950 0.538 1.00 94.38 94 HIS A O 1
ATOM 757 N N . LYS A 1 95 ? -17.216 3.899 2.429 1.00 95.75 95 LYS A N 1
ATOM 758 C CA . LYS A 1 95 ? -16.039 3.218 1.866 1.00 95.75 95 LYS A CA 1
ATOM 759 C C . LYS A 1 95 ? -15.928 1.756 2.290 1.00 95.75 95 LYS A C 1
ATOM 761 O O . LYS A 1 95 ? -15.021 1.066 1.820 1.00 95.75 95 LYS A O 1
ATOM 766 N N . LEU A 1 96 ? -16.781 1.303 3.202 1.00 97.19 96 LEU A N 1
ATOM 767 C CA . LEU A 1 96 ? -16.689 0.001 3.854 1.00 97.19 96 LEU A CA 1
ATOM 768 C C . LEU A 1 96 ? -17.841 -0.889 3.399 1.00 97.19 96 LEU A C 1
ATOM 770 O O . LEU A 1 96 ? -18.957 -0.415 3.190 1.00 97.19 96 LEU A O 1
ATOM 774 N N . THR A 1 97 ? -17.577 -2.184 3.257 1.00 97.62 97 THR A N 1
ATOM 775 C CA . THR A 1 97 ? -18.650 -3.159 3.042 1.00 97.62 97 THR A CA 1
ATOM 776 C C . THR A 1 97 ? -19.294 -3.549 4.378 1.00 97.62 97 THR A C 1
ATOM 778 O O . THR A 1 97 ? -18.701 -3.332 5.442 1.00 97.62 97 THR A O 1
ATOM 781 N N . PRO A 1 98 ? -20.501 -4.145 4.373 1.00 96.94 98 PRO A N 1
ATOM 782 C CA . PRO A 1 98 ? -21.123 -4.638 5.600 1.00 96.94 98 PRO A CA 1
ATOM 783 C C . PRO A 1 98 ? -20.255 -5.655 6.356 1.00 96.94 98 PRO A C 1
ATOM 785 O O . PRO A 1 98 ? -20.222 -5.624 7.585 1.00 96.94 98 PRO A O 1
ATOM 788 N N . LEU A 1 99 ? -19.523 -6.518 5.636 1.00 96.56 99 LEU A N 1
ATOM 789 C CA . LEU A 1 99 ? -18.608 -7.502 6.223 1.00 96.56 99 LEU A CA 1
ATOM 790 C C . LEU A 1 99 ? -17.453 -6.817 6.956 1.00 96.56 99 LEU A C 1
ATOM 792 O O . LEU A 1 99 ? -17.166 -7.128 8.111 1.00 96.56 99 LEU A O 1
ATOM 796 N N . GLU A 1 100 ? -16.822 -5.840 6.309 1.00 97.81 100 GLU A N 1
ATOM 797 C CA . GLU A 1 100 ? -15.722 -5.072 6.893 1.00 97.81 100 GLU A CA 1
ATOM 798 C C . GLU A 1 100 ? -16.181 -4.266 8.107 1.00 97.81 100 GLU A C 1
ATOM 800 O O . GLU A 1 100 ? -15.502 -4.244 9.132 1.00 97.81 100 GLU A O 1
ATOM 805 N N . LEU A 1 101 ? -17.353 -3.633 8.015 1.00 96.94 101 LEU A N 1
ATOM 806 C CA . LEU A 1 101 ? -17.931 -2.859 9.107 1.00 96.94 101 LEU A CA 1
ATOM 807 C C . LEU A 1 101 ? -18.258 -3.749 10.314 1.00 96.94 101 LEU A C 1
ATOM 809 O O . LEU A 1 101 ? -17.959 -3.373 11.450 1.00 96.94 101 LEU A O 1
ATOM 813 N N . ALA A 1 102 ? -18.814 -4.941 10.082 1.00 96.25 102 ALA A N 1
ATOM 814 C CA . ALA A 1 102 ? -19.044 -5.931 11.131 1.00 96.25 102 ALA A CA 1
ATOM 815 C C . ALA A 1 102 ? -17.722 -6.375 11.777 1.00 96.25 102 ALA A C 1
ATOM 817 O O . ALA A 1 102 ? -17.611 -6.403 13.000 1.00 96.25 102 ALA A O 1
ATOM 818 N N . ALA A 1 103 ? -16.687 -6.633 10.974 1.00 95.38 103 ALA A N 1
ATOM 819 C CA . ALA A 1 103 ? -15.375 -7.019 11.482 1.00 95.38 103 ALA A CA 1
ATOM 820 C C . ALA A 1 103 ? -14.704 -5.898 12.299 1.00 95.38 103 ALA A C 1
ATOM 822 O O . ALA A 1 103 ? -14.075 -6.170 13.321 1.00 95.38 103 ALA A O 1
ATOM 823 N N . ILE A 1 104 ? -14.832 -4.635 11.874 1.00 96.00 104 ILE A N 1
ATOM 824 C CA . ILE A 1 104 ? -14.303 -3.463 12.593 1.00 96.00 104 ILE A CA 1
ATOM 825 C C . ILE A 1 104 ? -15.021 -3.285 13.933 1.00 96.00 104 ILE A C 1
ATOM 827 O O . ILE A 1 104 ? -14.369 -3.099 14.956 1.00 96.00 104 ILE A O 1
ATOM 831 N N . THR A 1 105 ? -16.352 -3.357 13.936 1.00 94.50 105 THR A N 1
ATOM 832 C CA . THR A 1 105 ? -17.173 -3.127 15.138 1.00 94.50 105 THR A CA 1
ATOM 833 C C . THR A 1 105 ? -17.118 -4.281 16.141 1.00 94.50 105 THR A C 1
ATOM 835 O O . THR A 1 105 ? -17.327 -4.052 17.328 1.00 94.50 105 THR A O 1
ATOM 838 N N . ALA A 1 106 ? -16.780 -5.495 15.696 1.00 94.56 106 ALA A N 1
ATOM 839 C CA . ALA A 1 106 ? -16.577 -6.662 16.555 1.00 94.56 106 ALA A CA 1
ATOM 840 C C . ALA A 1 106 ? -15.226 -6.673 17.302 1.00 94.56 106 ALA A C 1
ATOM 842 O O . ALA A 1 106 ? -14.980 -7.576 18.104 1.00 94.56 106 ALA A O 1
ATOM 843 N N . ALA A 1 107 ? -14.329 -5.716 17.041 1.00 93.50 107 ALA A N 1
ATOM 844 C CA . ALA A 1 107 ? -13.041 -5.649 17.722 1.00 93.50 107 ALA A CA 1
ATOM 845 C C . ALA A 1 107 ? -13.207 -5.357 19.235 1.00 93.50 107 ALA A C 1
ATOM 847 O O . ALA A 1 107 ? -14.095 -4.599 19.627 1.00 93.50 107 ALA A O 1
ATOM 848 N N . PRO A 1 108 ? -12.360 -5.951 20.101 1.00 91.94 108 PRO A N 1
ATOM 849 C CA . PRO A 1 108 ? -12.577 -5.958 21.552 1.00 91.94 108 PRO A CA 1
ATOM 850 C C . PRO A 1 108 ? -12.319 -4.608 22.228 1.00 91.94 108 PRO A C 1
ATOM 852 O O . PRO A 1 108 ? -12.864 -4.343 23.298 1.00 91.94 108 PRO A O 1
ATOM 855 N N . ASP A 1 109 ? -11.474 -3.768 21.633 1.00 94.00 109 ASP A N 1
ATOM 856 C CA . ASP A 1 109 ? -11.040 -2.506 22.215 1.00 94.00 109 ASP A CA 1
ATOM 857 C C . ASP A 1 109 ? -10.879 -1.402 21.148 1.00 94.00 109 ASP A C 1
ATOM 859 O O . ASP A 1 109 ? -10.670 -1.699 19.967 1.00 94.00 109 ASP A O 1
ATOM 863 N N . PRO A 1 110 ? -10.952 -0.119 21.555 1.00 92.56 110 PRO A N 1
ATOM 864 C CA . PRO A 1 110 ? -10.761 1.046 20.689 1.00 92.56 110 PRO A CA 1
ATOM 865 C C . PRO A 1 110 ? -9.532 1.011 19.764 1.00 92.56 110 PRO A C 1
ATOM 867 O O . PRO A 1 110 ? -9.633 1.403 18.598 1.00 92.56 110 PRO A O 1
ATOM 870 N N . ASP A 1 111 ? -8.375 0.557 20.255 1.00 92.12 111 ASP A N 1
ATOM 871 C CA . ASP A 1 111 ? -7.141 0.514 19.462 1.00 92.12 111 ASP A CA 1
ATOM 872 C C . ASP A 1 111 ? -7.202 -0.602 18.415 1.00 92.12 111 ASP A C 1
ATOM 874 O O . ASP A 1 111 ? -6.850 -0.388 17.251 1.00 92.12 111 ASP A O 1
ATOM 878 N N . ALA A 1 112 ? -7.725 -1.774 18.787 1.00 93.94 112 ALA A N 1
ATOM 879 C CA . ALA A 1 112 ? -7.978 -2.865 17.853 1.00 93.94 112 ALA A CA 1
ATOM 880 C C . ALA A 1 112 ? -8.963 -2.461 16.745 1.00 93.94 112 ALA A C 1
ATOM 882 O O . ALA A 1 112 ? -8.722 -2.780 15.575 1.00 93.94 112 ALA A O 1
ATOM 883 N N . THR A 1 113 ? -10.014 -1.712 17.087 1.00 95.38 113 THR A N 1
ATOM 884 C CA . THR A 1 113 ? -10.971 -1.148 16.125 1.00 95.38 113 THR A CA 1
ATOM 885 C C . THR A 1 113 ? -10.275 -0.215 15.135 1.00 95.38 113 THR A C 1
ATOM 887 O O . THR A 1 113 ? -10.395 -0.394 13.919 1.00 95.38 113 THR A O 1
ATOM 890 N N . LEU A 1 114 ? -9.489 0.747 15.633 1.00 94.94 114 LEU A N 1
ATOM 891 C CA . LEU A 1 114 ? -8.756 1.696 14.789 1.00 94.94 114 LEU A CA 1
ATOM 892 C C . LEU A 1 114 ? -7.713 0.996 13.908 1.00 94.94 114 LEU A C 1
ATOM 894 O O . LEU A 1 114 ? -7.546 1.348 12.739 1.00 94.94 114 LEU A O 1
ATOM 898 N N . ARG A 1 115 ? -7.043 -0.030 14.442 1.00 93.81 115 ARG A N 1
ATOM 899 C CA . ARG A 1 115 ? -6.037 -0.818 13.719 1.00 93.81 115 ARG A CA 1
ATOM 900 C C . ARG A 1 115 ? -6.668 -1.562 12.552 1.00 93.81 115 ARG A C 1
ATOM 902 O O . ARG A 1 115 ? -6.123 -1.555 11.446 1.00 93.81 115 ARG A O 1
ATOM 909 N N . ARG A 1 116 ? -7.826 -2.185 12.782 1.00 95.50 116 ARG A N 1
ATOM 910 C CA . ARG A 1 116 ? -8.568 -2.913 11.748 1.00 95.50 116 ARG A CA 1
ATOM 911 C C . ARG A 1 116 ? -9.105 -1.964 10.677 1.00 95.50 116 ARG A C 1
ATOM 913 O O . ARG A 1 116 ? -8.911 -2.231 9.494 1.00 95.50 116 ARG A O 1
ATOM 920 N N . LEU A 1 117 ? -9.665 -0.821 11.080 1.00 96.31 117 LEU A N 1
ATOM 921 C CA . LEU A 1 117 ? -10.084 0.238 10.158 1.00 96.31 117 LEU A CA 1
ATOM 922 C C . LEU A 1 117 ? -8.912 0.718 9.285 1.00 96.31 117 LEU A C 1
ATOM 924 O O . LEU A 1 117 ? -8.999 0.680 8.059 1.00 96.31 117 LEU A O 1
ATOM 928 N N . SER A 1 118 ? -7.790 1.098 9.902 1.00 95.88 118 SER A N 1
ATOM 929 C CA . SER A 1 118 ? -6.596 1.593 9.197 1.00 95.88 118 SER A CA 1
ATOM 930 C C . SER A 1 118 ? -6.020 0.549 8.237 1.00 95.88 118 SER A C 1
ATOM 932 O O . SER A 1 118 ? -5.596 0.886 7.133 1.00 95.88 118 SER A O 1
ATOM 934 N N . THR A 1 119 ? -6.051 -0.729 8.625 1.00 96.94 119 THR A N 1
ATOM 935 C CA . THR A 1 119 ? -5.645 -1.860 7.778 1.00 96.94 119 THR A CA 1
ATOM 936 C C . THR A 1 119 ? -6.509 -1.960 6.527 1.00 96.94 119 THR A C 1
ATOM 938 O O . THR A 1 119 ? -5.975 -1.994 5.419 1.00 96.94 119 THR A O 1
ATOM 941 N N . ILE A 1 120 ? -7.835 -1.995 6.687 1.00 97.44 120 ILE A N 1
ATOM 942 C CA . ILE A 1 120 ? -8.776 -2.150 5.568 1.00 97.44 120 ILE A CA 1
ATOM 943 C C . ILE A 1 120 ? -8.652 -0.963 4.611 1.00 97.44 120 ILE A C 1
ATOM 945 O O . ILE A 1 120 ? -8.530 -1.148 3.400 1.00 97.44 120 ILE A O 1
ATOM 949 N N . LEU A 1 121 ? -8.577 0.261 5.140 1.00 96.75 121 LEU A N 1
ATOM 950 C CA . LEU A 1 121 ? -8.363 1.453 4.318 1.00 96.75 121 LEU A CA 1
ATOM 951 C C . LEU A 1 121 ? -7.021 1.410 3.578 1.00 96.75 121 LEU A C 1
ATOM 953 O O . LEU A 1 121 ? -6.954 1.794 2.408 1.00 96.75 121 LEU A O 1
ATOM 957 N N . ALA A 1 122 ? -5.954 0.929 4.226 1.00 97.38 122 ALA A N 1
ATOM 958 C CA . ALA A 1 122 ? -4.649 0.789 3.592 1.00 97.38 122 ALA A CA 1
ATOM 959 C C . ALA A 1 122 ? -4.683 -0.237 2.449 1.00 97.38 122 ALA A C 1
ATOM 961 O O . ALA A 1 122 ? -4.198 0.070 1.357 1.00 97.38 122 ALA A O 1
ATOM 962 N N . LEU A 1 123 ? -5.313 -1.397 2.665 1.00 98.06 123 LEU A N 1
ATOM 963 C CA . LEU A 1 123 ? -5.528 -2.431 1.649 1.00 98.06 123 LEU A CA 1
ATOM 964 C C . LEU A 1 123 ? -6.284 -1.870 0.442 1.00 98.06 123 LEU A C 1
ATOM 966 O O . LEU A 1 123 ? -5.750 -1.877 -0.671 1.00 98.06 123 LEU A O 1
ATOM 970 N N . LYS A 1 124 ? -7.467 -1.283 0.667 1.00 97.50 124 LYS A N 1
ATOM 971 C CA . LYS A 1 124 ? -8.298 -0.710 -0.402 1.00 97.50 124 LYS A CA 1
ATOM 972 C C . LYS A 1 124 ? -7.571 0.369 -1.190 1.00 97.50 124 LYS A C 1
ATOM 974 O O . LYS A 1 124 ? -7.467 0.283 -2.411 1.00 97.50 124 LYS A O 1
ATOM 979 N N . SER A 1 125 ? -7.005 1.348 -0.490 1.00 96.62 125 SER A N 1
ATOM 980 C CA . SER A 1 125 ? -6.260 2.447 -1.106 1.00 96.62 125 SER A CA 1
ATOM 981 C C . SER A 1 125 ? -5.083 1.938 -1.943 1.00 96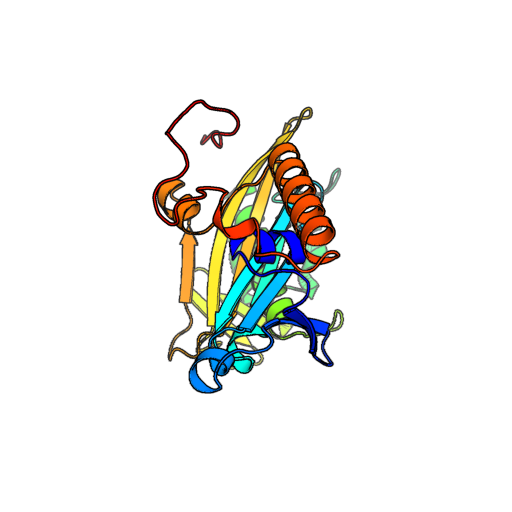.62 125 SER A C 1
ATOM 983 O O . SER A 1 125 ? -4.888 2.386 -3.073 1.00 96.62 125 SER A O 1
ATOM 985 N N . SER A 1 126 ? -4.323 0.960 -1.431 1.00 97.44 126 SER A N 1
ATOM 986 C CA . SER A 1 126 ? -3.181 0.397 -2.160 1.00 97.44 126 SER A CA 1
ATOM 987 C C . SER A 1 126 ? -3.610 -0.320 -3.445 1.00 97.44 126 SER A C 1
ATOM 989 O O . SER A 1 126 ? -2.969 -0.129 -4.475 1.00 97.44 126 SER A O 1
ATOM 991 N N . TYR A 1 127 ? -4.730 -1.049 -3.434 1.00 97.12 127 TYR A N 1
ATOM 992 C CA . TYR A 1 127 ? -5.279 -1.705 -4.626 1.00 97.12 127 TYR A CA 1
ATOM 993 C C . TYR A 1 127 ? -5.781 -0.708 -5.680 1.00 97.12 127 TYR A C 1
ATOM 995 O O . TYR A 1 127 ? -5.442 -0.814 -6.862 1.00 97.12 127 TYR A O 1
ATOM 1003 N N . VAL A 1 128 ? -6.561 0.294 -5.259 1.00 96.06 128 VAL A N 1
ATOM 1004 C CA . VAL A 1 128 ? -7.081 1.350 -6.149 1.00 96.06 128 VAL A CA 1
ATOM 1005 C C . VAL A 1 128 ? -5.924 2.079 -6.829 1.00 96.06 128 VAL A C 1
ATOM 1007 O O . VAL A 1 128 ? -5.921 2.257 -8.048 1.00 96.06 128 VAL A O 1
ATOM 1010 N N . LYS A 1 129 ? -4.880 2.412 -6.062 1.00 95.62 129 LYS A N 1
ATOM 1011 C CA . LYS A 1 129 ? -3.654 2.995 -6.611 1.00 95.62 129 LYS A CA 1
ATOM 1012 C C . LYS A 1 129 ? -2.924 2.045 -7.548 1.00 95.62 129 LYS A C 1
ATOM 1014 O O . LYS A 1 129 ? -2.437 2.496 -8.581 1.00 95.62 129 LYS A O 1
ATOM 1019 N N . ALA A 1 130 ? -2.820 0.761 -7.213 1.00 95.88 130 ALA A N 1
ATOM 1020 C CA . ALA A 1 130 ? -2.095 -0.207 -8.029 1.00 95.88 130 ALA A CA 1
ATOM 1021 C C . ALA A 1 130 ? -2.738 -0.413 -9.401 1.00 95.88 130 ALA A C 1
ATOM 1023 O O . ALA A 1 130 ? -2.034 -0.474 -10.400 1.00 95.88 130 ALA A O 1
ATOM 1024 N N . THR A 1 131 ? -4.066 -0.439 -9.456 1.00 94.69 131 THR A N 1
ATOM 1025 C CA . THR A 1 131 ? -4.831 -0.583 -10.705 1.00 94.69 131 THR A CA 1
ATOM 1026 C C . THR A 1 131 ? -4.908 0.706 -11.533 1.00 94.69 131 THR A C 1
ATOM 1028 O O . THR A 1 131 ? -5.376 0.680 -12.672 1.00 94.69 131 THR A O 1
ATOM 1031 N N . GLY A 1 132 ? -4.455 1.843 -10.992 1.00 92.44 132 GLY A N 1
ATOM 1032 C CA . GLY A 1 132 ? -4.574 3.149 -11.649 1.00 92.44 132 GLY A CA 1
ATOM 1033 C C . GLY A 1 132 ? -6.020 3.638 -11.760 1.00 92.44 132 GLY A C 1
ATOM 1034 O O . GLY A 1 132 ? -6.331 4.459 -12.618 1.00 92.44 132 GLY A O 1
ATOM 1035 N N . GLN A 1 133 ? -6.917 3.118 -10.920 1.00 89.69 133 GLN A N 1
ATOM 1036 C CA . GLN A 1 133 ? -8.288 3.609 -10.828 1.00 89.69 133 GLN A CA 1
ATOM 1037 C C . GLN A 1 133 ? -8.280 5.043 -10.272 1.00 89.69 133 GLN A C 1
ATOM 1039 O O . GLN A 1 133 ? -7.440 5.417 -9.451 1.00 89.69 133 GLN A O 1
ATOM 1044 N N . ASN A 1 134 ? -9.214 5.867 -10.740 1.00 79.50 134 ASN A N 1
ATOM 1045 C CA . ASN A 1 134 ? -9.299 7.271 -10.350 1.00 79.50 134 ASN A CA 1
ATOM 1046 C C . ASN A 1 134 ? -9.937 7.454 -8.954 1.00 79.50 134 ASN A C 1
ATOM 1048 O O . ASN A 1 134 ? -10.439 6.517 -8.334 1.00 79.50 134 ASN A O 1
ATOM 1052 N N . ALA A 1 135 ? -9.970 8.700 -8.471 1.00 75.88 135 ALA A N 1
ATOM 1053 C CA . ALA A 1 135 ? -10.566 9.048 -7.177 1.00 75.88 135 ALA A CA 1
ATOM 1054 C C . ALA A 1 135 ? -12.080 8.762 -7.075 1.00 75.88 135 ALA A C 1
ATOM 1056 O O . ALA A 1 135 ? -12.615 8.755 -5.971 1.00 75.88 135 ALA A O 1
ATOM 1057 N N . THR A 1 136 ? -12.766 8.529 -8.200 1.00 87.81 136 THR A N 1
ATOM 1058 C CA . THR A 1 136 ? -14.203 8.207 -8.239 1.00 87.81 136 THR A CA 1
ATOM 1059 C C . THR A 1 136 ? -14.492 6.710 -8.143 1.00 87.81 136 THR A C 1
ATOM 1061 O O . THR A 1 136 ? -15.647 6.314 -8.272 1.00 87.81 136 THR A O 1
ATOM 1064 N N . PHE A 1 137 ? -13.472 5.869 -7.940 1.00 92.12 137 PHE A N 1
ATOM 1065 C CA . PHE A 1 137 ? -13.683 4.450 -7.683 1.00 92.12 137 PHE A CA 1
ATOM 1066 C C . PHE A 1 137 ? -14.614 4.257 -6.483 1.00 92.12 137 PHE A C 1
ATOM 1068 O O . PHE A 1 137 ? -14.430 4.890 -5.445 1.00 92.12 137 PHE A O 1
ATOM 1075 N N . ASP A 1 138 ? -15.594 3.370 -6.624 1.00 94.56 138 ASP A N 1
ATOM 1076 C CA . ASP A 1 138 ? -16.486 2.994 -5.534 1.00 94.56 138 ASP A CA 1
ATOM 1077 C C . ASP A 1 138 ? -15.820 1.915 -4.673 1.00 94.56 138 ASP A C 1
ATOM 1079 O O . ASP A 1 138 ? -15.637 0.774 -5.097 1.00 94.56 138 ASP A O 1
ATOM 1083 N N . TRP A 1 139 ? -15.447 2.290 -3.450 1.00 95.12 139 TRP A N 1
ATOM 1084 C CA . TRP A 1 139 ? -14.721 1.424 -2.519 1.00 95.12 139 TRP A CA 1
ATOM 1085 C C . TRP A 1 139 ? -15.585 0.277 -1.993 1.00 95.12 139 TRP A C 1
ATOM 1087 O O . TRP A 1 139 ? -15.033 -0.702 -1.494 1.00 95.12 139 TRP A O 1
ATOM 1097 N N . THR A 1 140 ? -16.912 0.365 -2.112 1.00 95.06 140 THR A N 1
ATOM 1098 C CA . THR A 1 140 ? -17.830 -0.700 -1.683 1.00 95.06 140 THR A CA 1
ATOM 1099 C C . THR A 1 140 ? -17.780 -1.922 -2.600 1.00 95.06 140 THR A C 1
ATOM 1101 O O . THR A 1 140 ? -18.123 -3.020 -2.175 1.00 95.06 140 THR A O 1
ATOM 1104 N N . ARG A 1 141 ? -17.269 -1.764 -3.830 1.00 95.94 141 ARG A N 1
ATOM 1105 C CA . ARG A 1 141 ? -17.029 -2.866 -4.777 1.00 95.94 141 ARG A CA 1
ATOM 1106 C C . ARG A 1 141 ? -15.895 -3.788 -4.351 1.00 95.94 141 ARG A C 1
ATOM 1108 O O . ARG A 1 141 ? -15.789 -4.896 -4.867 1.00 95.94 141 ARG A O 1
ATOM 1115 N N . LEU A 1 142 ? -15.018 -3.299 -3.480 1.00 97.25 142 LEU A N 1
ATOM 1116 C CA . LEU A 1 142 ? -13.834 -3.988 -3.000 1.00 97.25 142 LEU A CA 1
ATOM 1117 C C . LEU A 1 142 ? -14.079 -4.426 -1.560 1.00 97.25 142 LEU A C 1
ATOM 1119 O O . LEU A 1 142 ? -14.337 -3.584 -0.704 1.00 97.25 142 LEU A O 1
ATOM 1123 N N . GLU A 1 143 ? -13.967 -5.719 -1.302 1.00 98.06 143 GLU A N 1
ATOM 1124 C CA . GLU A 1 143 ? -14.180 -6.308 0.015 1.00 98.06 143 GLU A CA 1
ATOM 1125 C C . GLU A 1 143 ? -12.928 -7.065 0.452 1.00 98.06 143 GLU A C 1
ATOM 1127 O O . GLU A 1 143 ? -12.447 -7.940 -0.271 1.00 98.06 143 GLU A O 1
ATOM 1132 N N . PHE A 1 144 ? -12.405 -6.736 1.632 1.00 97.94 144 PHE A N 1
ATOM 1133 C CA . PHE A 1 144 ? -11.318 -7.463 2.279 1.00 97.94 144 PHE A CA 1
ATOM 1134 C C . PHE A 1 144 ? -11.813 -8.171 3.536 1.00 97.94 144 PHE A C 1
ATOM 1136 O O . PHE A 1 144 ? -12.206 -7.538 4.515 1.00 97.94 144 PHE A O 1
ATOM 1143 N N . ASP A 1 145 ? -11.671 -9.491 3.548 1.00 96.44 145 ASP A N 1
ATOM 1144 C CA . ASP A 1 145 ? -11.796 -10.302 4.748 1.00 96.44 145 ASP A CA 1
ATOM 1145 C C . ASP A 1 145 ? -10.393 -10.614 5.276 1.00 96.44 145 ASP A C 1
ATOM 1147 O O . ASP A 1 145 ? -9.706 -11.541 4.833 1.00 96.44 145 ASP A O 1
ATOM 1151 N N . VAL A 1 146 ? -9.944 -9.777 6.209 1.00 93.31 146 VAL A N 1
ATOM 1152 C CA . VAL A 1 146 ? -8.605 -9.868 6.800 1.00 93.31 146 VAL A CA 1
ATOM 1153 C C . VAL A 1 146 ? -8.430 -11.155 7.611 1.00 93.31 146 VAL A C 1
ATOM 1155 O O . VAL A 1 146 ? -7.335 -11.721 7.612 1.00 93.31 146 VAL A O 1
ATOM 1158 N N . ASP A 1 147 ? -9.491 -11.634 8.264 1.00 92.06 147 ASP A N 1
ATOM 1159 C CA . ASP A 1 147 ? -9.426 -12.804 9.143 1.00 92.06 147 ASP A CA 1
ATOM 1160 C C . ASP A 1 147 ? -9.306 -14.094 8.324 1.00 92.06 147 ASP A C 1
ATOM 1162 O O . ASP A 1 147 ? -8.441 -14.928 8.599 1.00 92.06 147 ASP A O 1
ATOM 1166 N N . ASN A 1 148 ? -10.096 -14.215 7.252 1.00 94.88 148 ASN A N 1
ATOM 1167 C CA . ASN A 1 148 ? -10.037 -15.359 6.337 1.00 94.88 148 ASN A CA 1
ATOM 1168 C C . ASN A 1 148 ? -9.003 -15.192 5.211 1.00 94.88 148 ASN A C 1
ATOM 1170 O O . ASN A 1 148 ? -8.879 -16.064 4.350 1.00 94.88 148 ASN A O 1
ATOM 1174 N N . LYS A 1 149 ? -8.247 -14.087 5.209 1.00 95.06 149 LYS A N 1
ATOM 1175 C CA . LYS A 1 149 ? -7.239 -13.736 4.194 1.00 95.06 149 LYS A CA 1
ATOM 1176 C C . LYS A 1 149 ? -7.774 -13.804 2.763 1.00 95.06 149 LYS A C 1
ATOM 1178 O O . LYS A 1 149 ? -7.094 -14.287 1.857 1.00 95.06 149 LYS A O 1
ATOM 1183 N N . SER A 1 150 ? -8.988 -13.307 2.564 1.00 96.50 150 SER A N 1
ATOM 1184 C CA . SER A 1 150 ? -9.633 -13.265 1.256 1.00 96.50 150 SER A CA 1
ATOM 1185 C C . SER A 1 150 ? -9.933 -11.827 0.848 1.00 96.50 150 SER A C 1
ATOM 1187 O O . SER A 1 150 ? -10.039 -10.929 1.683 1.00 96.50 150 SER A O 1
ATOM 1189 N N . ALA A 1 151 ? -10.009 -11.589 -0.456 1.00 97.44 151 ALA A N 1
ATOM 1190 C CA . ALA A 1 151 ? -10.385 -10.294 -0.991 1.00 97.44 151 ALA A CA 1
ATOM 1191 C C . ALA A 1 151 ? -11.095 -10.474 -2.326 1.00 97.44 151 ALA A C 1
ATOM 1193 O O . ALA A 1 151 ? -10.684 -11.303 -3.149 1.00 97.44 151 ALA A O 1
ATOM 1194 N N . THR A 1 152 ? -12.142 -9.685 -2.544 1.00 97.88 152 THR A N 1
ATOM 1195 C CA . THR A 1 152 ? -12.921 -9.714 -3.779 1.00 97.88 152 THR A CA 1
ATOM 1196 C C . THR A 1 152 ? -13.153 -8.312 -4.324 1.00 97.88 152 THR A C 1
ATOM 1198 O O . THR A 1 152 ? -13.213 -7.339 -3.576 1.00 97.88 152 THR A O 1
ATOM 1201 N N . VAL A 1 153 ? -13.273 -8.210 -5.646 1.00 96.75 153 VAL A N 1
ATOM 1202 C CA . VAL A 1 153 ? -13.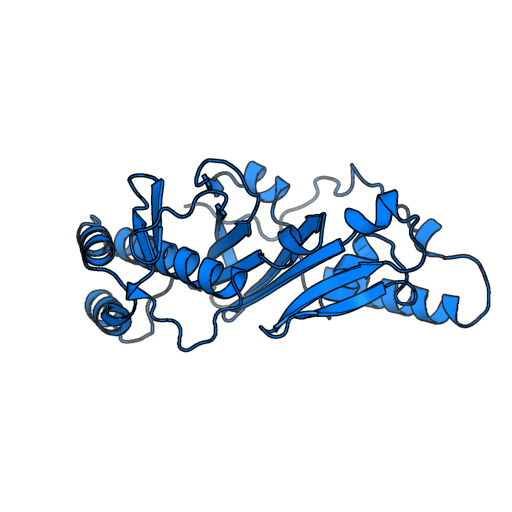759 -7.018 -6.341 1.00 96.75 153 VAL A CA 1
ATOM 1203 C C . VAL A 1 153 ? -14.934 -7.423 -7.219 1.00 96.75 153 VAL A C 1
ATOM 1205 O O . VAL A 1 153 ? -14.812 -8.343 -8.025 1.00 96.75 153 VAL A O 1
ATOM 1208 N N . ASP A 1 154 ? -16.094 -6.798 -7.032 1.00 95.50 154 ASP A N 1
ATOM 1209 C CA . ASP A 1 154 ? -17.333 -7.159 -7.742 1.00 95.50 154 ASP A CA 1
ATOM 1210 C C . ASP A 1 154 ? -17.644 -8.667 -7.674 1.00 95.50 154 ASP A C 1
ATOM 1212 O O . ASP A 1 154 ? -17.987 -9.298 -8.676 1.00 95.50 154 ASP A O 1
ATOM 1216 N N . GLY A 1 155 ? -17.418 -9.280 -6.508 1.00 93.94 155 GLY A N 1
ATOM 1217 C CA . GLY A 1 155 ? -17.589 -10.720 -6.288 1.00 93.94 155 GLY A CA 1
ATOM 1218 C C . GLY A 1 155 ? -16.500 -11.621 -6.891 1.00 93.94 155 GLY A C 1
ATOM 1219 O O . GLY A 1 155 ? -16.541 -12.833 -6.694 1.00 93.94 155 GLY A O 1
ATOM 1220 N N . HIS A 1 156 ? -15.503 -11.070 -7.588 1.00 96.31 156 HIS A N 1
ATOM 1221 C CA . HIS A 1 156 ? -14.388 -11.830 -8.155 1.00 96.31 156 HIS A CA 1
ATOM 1222 C C . HIS A 1 156 ? -13.188 -11.823 -7.212 1.00 96.31 156 HIS A C 1
ATOM 1224 O O . HIS A 1 156 ? -12.749 -10.768 -6.759 1.00 96.31 156 HIS A O 1
ATOM 1230 N N . ALA A 1 157 ? -12.618 -12.998 -6.943 1.00 96.56 157 ALA A N 1
ATOM 1231 C CA . ALA A 1 157 ? -11.434 -13.118 -6.098 1.00 96.56 157 ALA A CA 1
ATOM 1232 C C . ALA A 1 157 ? -10.223 -12.384 -6.702 1.00 96.56 157 ALA A C 1
ATOM 1234 O O . ALA A 1 157 ? -9.917 -12.544 -7.886 1.00 96.56 157 ALA A O 1
ATOM 1235 N N . LEU A 1 158 ? -9.484 -11.648 -5.867 1.00 96.38 158 LEU A N 1
ATOM 1236 C CA . LEU A 1 158 ? -8.262 -10.928 -6.253 1.00 96.38 158 LEU A CA 1
ATOM 1237 C C . LEU A 1 158 ? -7.042 -11.852 -6.389 1.00 96.38 158 LEU A C 1
ATOM 1239 O O . LEU A 1 158 ? -6.003 -11.653 -5.759 1.00 96.38 158 LEU A O 1
ATOM 1243 N N . LYS A 1 159 ? -7.158 -12.881 -7.229 1.00 96.19 159 LYS A N 1
ATOM 1244 C CA . LYS A 1 159 ? -6.061 -13.813 -7.515 1.00 96.19 159 LYS A CA 1
ATOM 1245 C C . LYS A 1 159 ? -4.879 -13.096 -8.166 1.00 96.19 159 LYS A C 1
ATOM 1247 O O . LYS A 1 159 ? -5.051 -12.172 -8.961 1.00 96.19 159 LYS A O 1
ATOM 1252 N N . GLY A 1 160 ? -3.670 -13.518 -7.807 1.00 94.88 160 GLY A N 1
ATOM 1253 C CA . GLY A 1 160 ? -2.421 -12.983 -8.345 1.00 94.88 160 GLY A CA 1
ATOM 1254 C C . GLY A 1 160 ? -1.959 -11.664 -7.742 1.00 94.88 160 GLY A C 1
ATOM 1255 O O . GLY A 1 160 ? -0.868 -11.201 -8.092 1.00 94.88 160 GLY A O 1
ATOM 1256 N N . TRP A 1 161 ? -2.736 -11.093 -6.822 1.00 97.00 161 TRP A N 1
ATOM 1257 C CA . TRP A 1 161 ? -2.341 -9.938 -6.030 1.00 97.00 161 TRP A CA 1
ATOM 1258 C C . TRP A 1 161 ? -1.572 -10.354 -4.780 1.00 97.00 161 TRP A C 1
ATOM 1260 O O . TRP A 1 161 ? -1.922 -11.316 -4.093 1.00 97.00 161 TRP A O 1
ATOM 1270 N N . GLU A 1 162 ? -0.539 -9.583 -4.463 1.00 96.94 162 GLU A N 1
ATOM 1271 C CA . GLU A 1 162 ? 0.154 -9.657 -3.187 1.00 96.94 162 GLU A CA 1
ATOM 1272 C C . GLU A 1 162 ? 0.066 -8.308 -2.476 1.00 96.94 162 GLU A C 1
ATOM 1274 O O . GLU A 1 162 ? 0.384 -7.261 -3.044 1.00 96.94 162 GLU A O 1
ATOM 1279 N N . PHE A 1 163 ? -0.360 -8.354 -1.219 1.00 97.81 163 PHE A N 1
ATOM 1280 C CA . PHE A 1 163 ? -0.413 -7.219 -0.316 1.00 97.81 163 PHE A CA 1
ATOM 1281 C C . PHE A 1 163 ? 0.589 -7.441 0.805 1.00 97.81 163 PHE A C 1
ATOM 1283 O O . PHE A 1 163 ? 0.571 -8.469 1.485 1.00 97.81 163 PHE A O 1
ATOM 1290 N N . ARG A 1 164 ? 1.463 -6.462 1.005 1.00 97.19 164 ARG A N 1
ATOM 1291 C CA . ARG A 1 164 ? 2.466 -6.455 2.068 1.00 97.19 164 ARG A CA 1
ATOM 1292 C C . ARG A 1 164 ? 2.145 -5.350 3.050 1.00 97.19 164 ARG A C 1
ATOM 1294 O O . ARG A 1 164 ? 2.191 -4.175 2.687 1.00 97.19 164 ARG A O 1
ATOM 1301 N N . LEU A 1 165 ? 1.833 -5.737 4.279 1.00 96.81 165 LEU A N 1
ATOM 1302 C CA . LEU A 1 165 ? 1.417 -4.839 5.342 1.00 96.81 165 LEU A CA 1
ATOM 1303 C C . LEU A 1 165 ? 2.498 -4.734 6.402 1.00 96.81 165 LEU A C 1
ATOM 1305 O O . LEU A 1 165 ? 3.088 -5.732 6.815 1.00 96.81 165 LEU A O 1
ATOM 1309 N N . TYR A 1 166 ? 2.729 -3.515 6.863 1.00 95.94 166 TYR A N 1
ATOM 1310 C CA . TYR A 1 166 ? 3.650 -3.242 7.953 1.00 95.94 166 TYR A CA 1
ATOM 1311 C C . TYR A 1 166 ? 3.222 -1.983 8.692 1.00 95.94 166 TYR A C 1
ATOM 1313 O O . TYR A 1 166 ? 2.553 -1.108 8.137 1.00 95.94 166 TYR A O 1
ATOM 1321 N N . ARG A 1 167 ? 3.623 -1.889 9.957 1.00 94.44 167 ARG A N 1
ATOM 1322 C CA . ARG A 1 167 ? 3.440 -0.685 10.765 1.00 94.44 167 ARG A CA 1
ATOM 1323 C C . ARG A 1 167 ? 4.770 0.016 10.933 1.00 94.44 167 ARG A C 1
ATOM 1325 O O . ARG A 1 167 ? 5.803 -0.628 11.090 1.00 94.44 167 ARG A O 1
ATOM 1332 N N . THR A 1 168 ? 4.737 1.338 10.926 1.00 92.19 168 THR A N 1
ATOM 1333 C CA . THR A 1 168 ? 5.910 2.144 11.252 1.00 92.19 168 THR A CA 1
ATOM 1334 C C . THR A 1 168 ? 5.563 3.199 12.286 1.00 92.19 168 THR A C 1
ATOM 1336 O O . THR A 1 168 ? 4.442 3.708 12.323 1.00 92.19 168 THR A O 1
ATOM 1339 N N . LYS A 1 169 ? 6.528 3.486 13.158 1.00 92.50 169 LYS A N 1
ATOM 1340 C CA . LYS A 1 169 ? 6.439 4.518 14.185 1.00 92.50 169 LYS A CA 1
ATOM 1341 C C . LYS A 1 169 ? 7.477 5.583 13.860 1.00 92.50 169 LYS A C 1
ATOM 1343 O O . LYS A 1 169 ? 8.660 5.269 13.751 1.00 92.50 169 LYS A O 1
ATOM 1348 N N . LEU A 1 170 ? 7.042 6.826 13.712 1.00 89.62 170 LEU A N 1
ATOM 1349 C CA . LEU A 1 170 ? 7.908 7.965 13.454 1.00 89.62 170 LEU A CA 1
ATOM 1350 C C . LEU A 1 170 ? 8.011 8.813 14.721 1.00 89.62 170 LEU A C 1
ATOM 1352 O O . LEU A 1 170 ? 7.018 9.369 15.191 1.00 89.62 170 LEU A O 1
ATOM 1356 N N . GLY A 1 171 ? 9.217 8.892 15.281 1.00 85.88 171 GLY A N 1
ATOM 1357 C CA . GLY A 1 171 ? 9.511 9.786 16.395 1.00 85.88 171 GLY A CA 1
ATOM 1358 C C . GLY A 1 171 ? 9.599 11.229 15.906 1.00 85.88 171 GLY A C 1
ATOM 1359 O O . GLY A 1 171 ? 10.473 11.560 15.110 1.00 85.88 171 GLY A O 1
ATOM 1360 N N . MET A 1 172 ? 8.703 12.078 16.396 1.00 82.00 172 MET A N 1
ATOM 1361 C CA . MET A 1 172 ? 8.648 13.512 16.128 1.00 82.00 172 MET A CA 1
ATOM 1362 C C . MET A 1 172 ? 8.947 14.284 17.416 1.00 82.00 172 MET A C 1
ATOM 1364 O O . MET A 1 172 ? 8.765 13.779 18.524 1.00 82.00 172 MET A O 1
ATOM 1368 N N . THR A 1 173 ? 9.343 15.552 17.297 1.00 80.88 173 THR A N 1
ATOM 1369 C CA . THR A 1 173 ? 9.579 16.429 18.460 1.00 80.88 173 THR A CA 1
ATOM 1370 C C . THR A 1 173 ? 8.351 16.540 19.378 1.00 80.88 173 THR A C 1
ATOM 1372 O O . THR A 1 173 ? 8.499 16.758 20.575 1.00 80.88 173 THR A O 1
ATOM 1375 N N . HIS A 1 174 ? 7.146 16.352 18.828 1.00 78.75 174 HIS A N 1
ATOM 1376 C CA . HIS A 1 174 ? 5.868 16.462 19.539 1.00 78.75 174 HIS A CA 1
ATOM 1377 C C . HIS A 1 174 ? 5.224 15.116 19.916 1.00 78.75 174 HIS A C 1
ATOM 1379 O O . HIS A 1 174 ? 4.088 15.105 20.379 1.00 78.75 174 HIS A O 1
ATOM 1385 N N . GLY A 1 175 ? 5.912 13.986 19.729 1.00 86.94 175 GLY A N 1
ATOM 1386 C CA . GLY A 1 175 ? 5.376 12.664 20.064 1.00 86.94 175 GLY A CA 1
ATOM 1387 C C . GLY A 1 175 ? 5.741 11.593 19.044 1.00 86.94 175 GLY A C 1
ATOM 1388 O O . GLY A 1 175 ? 6.571 11.803 18.168 1.00 86.94 175 GLY A O 1
ATOM 1389 N N . THR A 1 176 ? 5.127 10.419 19.164 1.00 91.75 176 THR A N 1
ATOM 1390 C CA . THR A 1 176 ? 5.313 9.325 18.202 1.00 91.75 176 THR A CA 1
ATOM 1391 C C . THR A 1 176 ? 4.073 9.196 17.337 1.00 91.75 176 THR A C 1
ATOM 1393 O O . THR A 1 176 ? 2.981 8.975 17.852 1.00 91.75 176 THR A O 1
ATOM 1396 N N . GLU A 1 177 ? 4.247 9.300 16.025 1.00 92.56 177 GLU A N 1
ATOM 1397 C CA . GLU A 1 177 ? 3.183 9.042 15.061 1.00 92.56 177 GLU A CA 1
ATOM 1398 C C . GLU A 1 177 ? 3.254 7.591 14.600 1.00 92.56 177 GLU A C 1
ATOM 1400 O O . GLU A 1 177 ? 4.333 7.075 14.312 1.00 92.56 177 GLU A O 1
ATOM 1405 N N . VAL A 1 178 ? 2.108 6.920 14.520 1.00 94.31 178 VAL A N 1
ATOM 1406 C CA . VAL A 1 178 ? 2.025 5.531 14.063 1.00 94.31 178 VAL A CA 1
ATOM 1407 C C . VAL A 1 178 ? 1.308 5.503 12.724 1.00 94.31 178 VAL A C 1
ATOM 1409 O O . VAL A 1 178 ? 0.282 6.154 12.547 1.00 94.31 178 VAL A O 1
ATOM 1412 N N . TYR A 1 179 ? 1.846 4.740 11.780 1.00 95.69 179 TYR A N 1
ATOM 1413 C CA . TYR A 1 179 ? 1.293 4.595 10.442 1.00 95.69 179 TYR A CA 1
ATOM 1414 C C . TYR A 1 179 ? 1.102 3.118 10.099 1.00 95.69 179 TYR A C 1
ATOM 1416 O O . TYR A 1 179 ? 1.972 2.284 10.367 1.00 95.69 179 TYR A O 1
ATOM 1424 N N . GLN A 1 180 ? -0.027 2.814 9.466 1.00 96.88 180 GLN A N 1
ATOM 1425 C CA . GLN A 1 180 ? -0.300 1.551 8.800 1.00 96.88 180 GLN A CA 1
ATOM 1426 C C . GLN A 1 180 ? 0.022 1.700 7.314 1.00 96.88 180 GLN A C 1
ATOM 1428 O O . GLN A 1 180 ? -0.580 2.511 6.609 1.00 96.88 180 GLN A O 1
ATOM 1433 N N . CYS A 1 181 ? 0.961 0.896 6.831 1.00 97.50 181 CYS A N 1
ATOM 1434 C CA . CYS A 1 181 ? 1.382 0.898 5.440 1.00 97.50 181 CYS A CA 1
ATOM 1435 C C . CYS A 1 181 ? 0.916 -0.382 4.747 1.00 97.50 181 CYS A C 1
ATOM 1437 O O . CYS A 1 181 ? 0.865 -1.455 5.358 1.00 97.50 181 CYS A O 1
ATOM 1439 N N . CYS A 1 182 ? 0.585 -0.265 3.465 1.00 97.88 182 CYS A N 1
ATOM 1440 C CA . CYS A 1 182 ? 0.275 -1.401 2.612 1.00 97.88 182 CYS A CA 1
ATOM 1441 C C . CYS A 1 182 ? 0.798 -1.165 1.199 1.00 97.88 182 CYS A C 1
ATOM 1443 O O . CYS A 1 182 ? 0.464 -0.157 0.571 1.00 97.88 182 CYS A O 1
ATOM 1445 N N . THR A 1 183 ? 1.574 -2.118 0.692 1.00 97.81 183 THR A N 1
ATOM 1446 C CA . THR A 1 183 ? 1.978 -2.171 -0.713 1.00 97.81 183 THR A CA 1
ATOM 1447 C C . THR A 1 183 ? 1.206 -3.283 -1.404 1.00 97.81 183 THR A C 1
ATOM 1449 O O . THR A 1 183 ? 1.336 -4.442 -1.014 1.00 97.81 183 THR A O 1
ATOM 1452 N N . ALA A 1 184 ? 0.443 -2.943 -2.436 1.00 97.50 184 ALA A N 1
ATOM 1453 C CA . ALA A 1 184 ? -0.213 -3.890 -3.327 1.00 97.50 184 ALA A CA 1
ATOM 1454 C C . ALA A 1 184 ? 0.564 -3.981 -4.636 1.00 97.50 184 ALA A C 1
ATOM 1456 O O . ALA A 1 184 ? 0.938 -2.952 -5.204 1.00 97.50 184 ALA A O 1
ATOM 1457 N N . PHE A 1 185 ? 0.790 -5.189 -5.137 1.00 95.62 185 PHE A N 1
ATOM 1458 C CA . PHE A 1 185 ? 1.341 -5.378 -6.472 1.00 95.62 185 PHE A CA 1
ATOM 1459 C C . PHE A 1 185 ? 0.895 -6.697 -7.100 1.00 95.62 185 PHE A C 1
ATOM 1461 O O . PHE A 1 185 ? 0.633 -7.681 -6.404 1.00 95.62 185 PHE A O 1
ATOM 1468 N N . PHE A 1 186 ? 0.794 -6.713 -8.428 1.00 94.50 186 PHE A N 1
ATOM 1469 C CA . PHE A 1 186 ? 0.345 -7.886 -9.173 1.00 94.50 186 PHE A CA 1
ATOM 1470 C C . PHE A 1 186 ? 1.526 -8.780 -9.580 1.00 94.50 186 PHE A C 1
ATOM 1472 O O . PHE A 1 186 ? 2.393 -8.377 -10.356 1.00 94.50 186 PHE A O 1
ATOM 1479 N N . GLN A 1 187 ? 1.554 -10.018 -9.082 1.00 89.06 187 GLN A N 1
ATOM 1480 C CA . GLN A 1 187 ? 2.572 -11.016 -9.446 1.00 89.06 187 GLN A CA 1
ATOM 1481 C C . GLN A 1 187 ? 2.088 -11.997 -10.524 1.00 89.06 187 GLN A C 1
ATOM 1483 O O . GLN A 1 187 ? 2.911 -12.525 -11.287 1.00 89.06 187 GLN A O 1
ATOM 1488 N N . GLY A 1 188 ? 0.770 -12.220 -10.600 1.00 88.62 188 GLY A N 1
ATOM 1489 C CA . GLY A 1 188 ? 0.151 -13.232 -11.460 1.00 88.62 188 GLY A CA 1
ATOM 1490 C C . GLY A 1 188 ? 0.237 -14.658 -10.904 1.00 88.62 188 GLY A C 1
ATOM 1491 O O . GLY A 1 188 ? 0.354 -15.598 -11.680 1.00 88.62 188 GLY A O 1
ATOM 1492 N N . CYS A 1 189 ? 0.247 -14.822 -9.576 1.00 86.50 189 CYS A N 1
ATOM 1493 C CA . CYS A 1 189 ? 0.097 -16.128 -8.920 1.00 86.50 189 CYS A CA 1
ATOM 1494 C C . CYS A 1 189 ? -1.365 -16.619 -8.939 1.00 86.50 189 CYS A C 1
ATOM 1496 O O . CYS A 1 189 ? -2.284 -15.830 -9.142 1.00 86.50 189 CYS A O 1
ATOM 1498 N N . ASP A 1 190 ? -1.589 -17.903 -8.657 1.00 90.62 190 ASP A N 1
ATOM 1499 C CA . ASP A 1 190 ? -2.945 -18.482 -8.630 1.00 90.62 190 ASP A CA 1
ATOM 1500 C C . ASP A 1 190 ? -3.783 -18.033 -7.420 1.00 90.62 190 ASP A C 1
ATOM 1502 O O . ASP A 1 190 ? -5.015 -18.053 -7.473 1.00 90.62 190 ASP A O 1
ATOM 1506 N N . ASP A 1 191 ? -3.115 -17.562 -6.363 1.00 94.06 191 ASP A N 1
ATOM 1507 C CA . ASP A 1 191 ? -3.726 -17.180 -5.092 1.00 94.06 191 ASP A CA 1
ATOM 1508 C C . ASP A 1 191 ? -3.491 -15.705 -4.745 1.00 94.06 191 ASP A C 1
ATOM 1510 O O . ASP A 1 191 ? -2.563 -15.054 -5.238 1.00 94.06 191 ASP A O 1
ATOM 1514 N N . LEU A 1 192 ? -4.346 -15.191 -3.861 1.00 95.81 192 LEU A N 1
ATOM 1515 C CA . LEU A 1 192 ? -4.145 -13.933 -3.148 1.00 95.81 192 LEU A CA 1
ATOM 1516 C C . LEU A 1 192 ? -3.141 -14.149 -2.009 1.00 95.81 192 LEU A C 1
ATOM 1518 O O . LEU A 1 192 ? -3.262 -15.103 -1.239 1.00 95.81 192 LEU A O 1
ATOM 1522 N N . LYS A 1 193 ? -2.191 -13.227 -1.845 1.00 96.44 193 LYS A N 1
ATOM 1523 C CA . LYS A 1 193 ? -1.238 -13.251 -0.729 1.00 96.44 193 LYS A CA 1
ATOM 1524 C C . LYS A 1 193 ? -1.375 -12.008 0.136 1.00 96.44 193 LYS A C 1
ATOM 1526 O O . LYS A 1 193 ? -1.185 -10.896 -0.343 1.00 96.44 193 LYS A O 1
ATOM 1531 N N . LEU A 1 194 ? -1.639 -12.209 1.425 1.00 96.44 194 LEU A N 1
ATOM 1532 C CA . LEU A 1 194 ? -1.547 -11.169 2.451 1.00 96.44 194 LEU A CA 1
ATOM 1533 C C . LEU A 1 194 ? -0.352 -11.485 3.356 1.00 96.44 194 LEU A C 1
ATOM 1535 O O . LEU A 1 194 ? -0.368 -12.477 4.090 1.00 96.44 194 LEU A O 1
ATOM 1539 N N . VAL A 1 195 ? 0.689 -10.661 3.283 1.00 95.56 195 VAL A N 1
ATOM 1540 C CA . VAL A 1 195 ? 1.936 -10.826 4.038 1.00 95.56 195 VAL A CA 1
ATOM 1541 C C . VAL A 1 195 ? 2.041 -9.717 5.073 1.00 95.56 195 VAL A C 1
ATOM 1543 O O . VAL A 1 195 ? 1.986 -8.535 4.737 1.00 95.56 195 VAL A O 1
ATOM 1546 N N . TRP A 1 196 ? 2.220 -10.112 6.328 1.00 95.38 196 TRP A N 1
ATOM 1547 C CA . TRP A 1 196 ? 2.326 -9.211 7.468 1.00 95.38 196 TRP A CA 1
ATOM 1548 C C . TRP A 1 196 ? 3.757 -9.193 7.984 1.00 95.38 196 TRP A C 1
ATOM 1550 O O . TRP A 1 196 ? 4.338 -10.247 8.239 1.00 95.38 196 TRP A O 1
ATOM 1560 N N . TYR A 1 197 ? 4.315 -7.998 8.142 1.00 94.00 197 TYR A N 1
ATOM 1561 C CA . TYR A 1 197 ? 5.629 -7.790 8.736 1.00 94.00 197 TYR A CA 1
ATOM 1562 C C . TYR A 1 197 ? 5.462 -7.196 10.131 1.00 94.00 197 TYR A C 1
ATOM 1564 O O . TYR A 1 197 ? 5.414 -5.976 10.300 1.00 94.00 197 TYR A O 1
ATOM 1572 N N . ASP A 1 198 ? 5.364 -8.078 11.123 1.00 89.31 198 ASP A N 1
ATOM 1573 C CA . ASP A 1 198 ? 5.322 -7.699 12.539 1.00 89.31 198 ASP A CA 1
ATOM 1574 C C . ASP A 1 198 ? 6.714 -7.707 13.190 1.00 89.31 198 ASP A C 1
ATOM 1576 O O . ASP A 1 198 ? 6.953 -6.972 14.146 1.00 89.31 198 ASP A O 1
ATOM 1580 N N . ASP A 1 199 ? 7.644 -8.510 12.660 1.00 89.62 199 ASP A N 1
ATOM 1581 C CA . ASP A 1 199 ? 9.028 -8.576 13.135 1.00 89.62 199 ASP A CA 1
ATOM 1582 C C . ASP A 1 199 ? 9.894 -7.498 12.455 1.00 89.62 199 ASP A C 1
ATOM 1584 O O . ASP A 1 199 ? 10.010 -7.502 11.221 1.00 89.62 199 ASP A O 1
ATOM 1588 N N . PRO A 1 200 ? 10.561 -6.611 13.222 1.00 87.00 200 PRO A N 1
ATOM 1589 C CA . PRO A 1 200 ? 11.466 -5.604 12.678 1.00 87.00 200 PRO A CA 1
ATOM 1590 C C . PRO A 1 200 ? 12.545 -6.175 11.753 1.00 87.00 200 PRO A C 1
ATOM 1592 O O . PRO A 1 200 ? 12.840 -5.572 10.726 1.00 87.00 200 PRO A O 1
ATOM 1595 N N . LYS A 1 201 ? 13.091 -7.362 12.048 1.00 88.69 201 LYS A N 1
ATOM 1596 C CA . LYS A 1 201 ? 14.149 -7.961 11.212 1.00 88.69 201 LYS A CA 1
ATOM 1597 C C . LYS A 1 201 ? 13.637 -8.365 9.833 1.00 88.69 201 LYS A C 1
ATOM 1599 O O . LYS A 1 201 ? 14.323 -8.189 8.829 1.00 88.69 201 LYS A O 1
ATOM 1604 N N . GLN A 1 202 ? 12.420 -8.904 9.774 1.00 89.06 202 GLN A N 1
ATOM 1605 C CA . GLN A 1 202 ? 11.775 -9.222 8.502 1.00 89.06 202 GLN A CA 1
ATOM 1606 C C . GLN A 1 202 ? 11.415 -7.942 7.751 1.00 89.06 202 GLN A C 1
ATOM 1608 O O . GLN A 1 202 ? 11.573 -7.885 6.531 1.00 89.06 202 GLN A O 1
ATOM 1613 N N . LEU A 1 203 ? 10.987 -6.905 8.474 1.00 89.12 203 LEU A N 1
ATOM 1614 C CA . LEU A 1 203 ? 10.679 -5.610 7.884 1.00 89.12 203 LEU A CA 1
ATOM 1615 C C . LEU A 1 203 ? 11.914 -4.959 7.250 1.00 89.12 203 LEU A C 1
ATOM 1617 O O . LEU A 1 203 ? 11.816 -4.492 6.123 1.00 89.12 203 LEU A O 1
ATOM 1621 N N . GLU A 1 204 ? 13.075 -4.988 7.907 1.00 87.62 204 GLU A N 1
ATOM 1622 C CA . GLU A 1 204 ? 14.341 -4.437 7.386 1.00 87.62 204 GLU A CA 1
ATOM 1623 C C . GLU A 1 204 ? 14.795 -5.097 6.076 1.00 87.62 204 GLU A C 1
ATOM 1625 O O . GLU A 1 204 ? 15.453 -4.461 5.254 1.00 87.62 204 GLU A O 1
ATOM 1630 N N . SER A 1 205 ? 14.409 -6.356 5.838 1.00 86.94 205 SER A N 1
ATOM 1631 C CA . SER A 1 205 ? 14.685 -7.032 4.562 1.00 86.94 205 SER A CA 1
ATOM 1632 C C . SER A 1 205 ? 13.877 -6.467 3.386 1.00 86.94 205 SER A C 1
ATOM 1634 O O . SER A 1 205 ? 14.216 -6.710 2.227 1.00 86.94 205 SER A O 1
ATOM 1636 N N . TRP A 1 206 ? 12.804 -5.725 3.678 1.00 83.75 206 TRP A N 1
ATOM 1637 C CA . TRP A 1 206 ? 11.841 -5.241 2.693 1.00 83.75 206 TRP A CA 1
ATOM 1638 C C . TRP A 1 206 ? 11.721 -3.715 2.637 1.00 83.75 206 TRP A C 1
ATOM 1640 O O . TRP A 1 206 ? 11.522 -3.149 1.564 1.00 83.75 206 TRP A O 1
ATOM 1650 N N . VAL A 1 207 ? 11.832 -3.040 3.778 1.00 89.81 207 VAL A N 1
ATOM 1651 C CA . VAL A 1 207 ? 11.622 -1.602 3.930 1.00 89.81 207 VAL A CA 1
ATOM 1652 C C . VAL A 1 207 ? 12.902 -0.964 4.433 1.00 89.81 207 VAL A C 1
ATOM 1654 O O . VAL A 1 207 ? 13.435 -1.329 5.477 1.00 89.81 207 VAL A O 1
ATOM 1657 N N . GLN A 1 208 ? 13.353 0.051 3.704 1.00 88.81 208 GLN A N 1
ATOM 1658 C CA . GLN A 1 208 ? 14.464 0.891 4.111 1.00 88.81 208 GLN A CA 1
ATOM 1659 C C . GLN A 1 208 ? 13.936 2.244 4.583 1.00 88.81 208 GLN A C 1
ATOM 1661 O O . GLN A 1 208 ? 13.269 2.958 3.832 1.00 88.81 208 GLN A O 1
ATOM 1666 N N . PHE A 1 209 ? 14.270 2.615 5.817 1.00 87.94 209 PHE A N 1
ATOM 1667 C CA . PHE A 1 209 ? 14.028 3.961 6.323 1.00 87.94 209 PHE A CA 1
ATOM 1668 C C . PHE A 1 209 ? 15.186 4.867 5.921 1.00 87.94 209 PHE A C 1
ATOM 1670 O O . PHE A 1 209 ? 16.346 4.547 6.176 1.00 87.94 209 PHE A O 1
ATOM 1677 N N . ILE A 1 210 ? 14.856 5.982 5.271 1.00 86.81 210 ILE A N 1
ATOM 1678 C CA . ILE A 1 210 ? 15.833 6.960 4.797 1.00 86.81 210 ILE A CA 1
ATOM 1679 C C . ILE A 1 210 ? 15.551 8.290 5.492 1.00 86.81 210 ILE A C 1
ATOM 1681 O O . ILE A 1 210 ? 14.431 8.799 5.419 1.00 86.81 210 ILE A O 1
ATOM 1685 N N . ASN A 1 211 ? 16.551 8.850 6.170 1.00 84.38 211 ASN A N 1
ATOM 1686 C CA . ASN A 1 211 ? 16.443 10.167 6.797 1.00 84.38 211 ASN A CA 1
ATOM 1687 C C . ASN A 1 211 ? 16.754 11.299 5.794 1.00 84.38 211 ASN A C 1
ATOM 1689 O O . ASN A 1 211 ? 17.207 11.068 4.671 1.00 84.38 211 ASN A O 1
ATOM 1693 N N . ILE A 1 212 ? 16.492 12.549 6.189 1.00 83.50 212 ILE A N 1
ATOM 1694 C CA . ILE A 1 212 ? 16.712 13.711 5.312 1.00 83.50 212 ILE A CA 1
ATOM 1695 C C . ILE A 1 212 ? 18.190 13.845 4.927 1.00 83.50 212 ILE A C 1
ATOM 1697 O O . ILE A 1 212 ? 18.483 14.126 3.766 1.00 83.50 212 ILE A O 1
ATOM 1701 N N . ASP A 1 213 ? 19.110 13.591 5.855 1.00 83.88 213 ASP A N 1
ATOM 1702 C CA . ASP A 1 213 ? 20.549 13.711 5.604 1.00 83.88 213 ASP A CA 1
ATOM 1703 C C . ASP A 1 213 ? 21.015 12.733 4.517 1.00 83.88 213 ASP A C 1
ATOM 1705 O O . ASP A 1 213 ? 21.677 13.132 3.562 1.00 83.88 213 ASP A O 1
ATOM 1709 N N . GLN A 1 214 ? 20.556 11.481 4.565 1.00 82.25 214 GLN A N 1
ATOM 1710 C CA . GLN A 1 214 ? 20.809 10.472 3.536 1.00 82.25 214 GLN A CA 1
ATOM 1711 C C . GLN A 1 214 ? 20.226 10.882 2.177 1.00 82.25 214 GLN A C 1
ATOM 1713 O O . GLN A 1 214 ? 20.847 10.654 1.137 1.00 82.25 214 GLN A O 1
ATOM 1718 N N . ILE A 1 215 ? 19.051 11.524 2.150 1.00 81.56 215 ILE A N 1
ATOM 1719 C CA . ILE A 1 215 ? 18.483 12.065 0.904 1.00 81.56 215 ILE A CA 1
ATOM 1720 C C . ILE A 1 215 ? 19.375 13.182 0.344 1.00 81.56 215 ILE A C 1
ATOM 1722 O O . ILE A 1 215 ? 19.592 13.238 -0.871 1.00 81.56 215 ILE A O 1
ATOM 1726 N N . LEU A 1 216 ? 19.898 14.066 1.198 1.00 82.25 216 LEU A N 1
ATOM 1727 C CA . LEU A 1 216 ? 20.795 15.150 0.789 1.00 82.25 216 LEU A CA 1
ATOM 1728 C C . LEU A 1 216 ? 22.131 14.611 0.262 1.00 82.25 216 LEU A C 1
ATOM 1730 O O . LEU A 1 216 ? 22.577 15.041 -0.802 1.00 82.25 216 LEU A O 1
ATOM 1734 N N . GLU A 1 217 ? 22.714 13.611 0.922 1.00 80.50 217 GLU A N 1
ATOM 1735 C CA . GLU A 1 217 ? 23.924 12.927 0.451 1.00 80.50 217 GLU A CA 1
ATOM 1736 C C . GLU A 1 217 ? 23.719 12.285 -0.929 1.00 80.50 217 GLU A C 1
ATOM 1738 O O . GLU A 1 217 ? 24.543 12.448 -1.837 1.00 80.50 217 GLU A O 1
ATOM 1743 N N . LEU A 1 218 ? 22.588 11.600 -1.127 1.00 74.44 218 LEU A N 1
ATOM 1744 C CA . LEU A 1 218 ? 22.241 10.988 -2.411 1.00 74.44 218 LEU A CA 1
ATOM 1745 C C . LEU A 1 218 ? 22.001 12.034 -3.505 1.00 74.44 218 LEU A C 1
ATOM 1747 O O . LEU A 1 218 ? 22.401 11.827 -4.655 1.00 74.44 218 LEU A O 1
ATOM 1751 N N . LYS A 1 219 ? 21.378 13.167 -3.164 1.00 75.19 219 LYS A N 1
ATOM 1752 C CA . LYS A 1 219 ? 21.191 14.299 -4.081 1.00 75.19 219 LYS A CA 1
ATOM 1753 C C . LYS A 1 219 ? 22.538 14.867 -4.525 1.00 75.19 219 LYS A C 1
ATOM 1755 O O . LYS A 1 219 ? 22.734 15.101 -5.718 1.00 75.19 219 LYS A O 1
ATOM 1760 N N . ASP A 1 220 ? 23.469 15.065 -3.601 1.00 76.56 220 ASP A N 1
ATOM 1761 C CA . ASP A 1 220 ? 24.794 15.593 -3.925 1.00 76.56 220 ASP A CA 1
ATOM 1762 C C . ASP A 1 220 ? 25.597 14.613 -4.783 1.00 76.56 220 ASP A C 1
ATOM 1764 O O . ASP A 1 220 ? 26.232 15.022 -5.760 1.00 76.56 220 ASP A O 1
ATOM 1768 N N . ALA A 1 221 ? 25.523 13.313 -4.483 1.00 71.38 221 ALA A N 1
ATOM 1769 C CA . ALA A 1 221 ? 26.116 12.270 -5.315 1.00 71.38 221 ALA A CA 1
ATOM 1770 C C . ALA A 1 221 ? 25.538 12.296 -6.740 1.00 71.38 221 ALA A C 1
ATOM 1772 O O . ALA A 1 221 ? 26.291 12.326 -7.718 1.00 71.38 221 ALA A O 1
ATOM 1773 N N . TYR A 1 222 ? 24.211 12.377 -6.866 1.00 68.12 222 TYR A N 1
ATOM 1774 C CA . TYR A 1 222 ? 23.524 12.487 -8.151 1.00 68.12 222 TYR A CA 1
ATOM 1775 C C . TYR A 1 222 ? 23.999 13.704 -8.957 1.00 68.12 222 TYR A C 1
ATOM 1777 O O . TYR A 1 222 ? 24.379 13.569 -10.123 1.00 68.12 222 TYR A O 1
ATOM 1785 N N . LEU A 1 223 ? 24.056 14.887 -8.336 1.00 71.25 223 LEU A N 1
ATOM 1786 C CA . LEU A 1 223 ? 24.490 16.123 -8.996 1.00 71.25 223 LEU A CA 1
ATOM 1787 C C . LEU A 1 223 ? 25.948 16.073 -9.474 1.00 71.25 223 LEU A C 1
ATOM 1789 O O . LEU A 1 223 ? 26.288 16.689 -10.485 1.00 71.25 223 LEU A O 1
ATOM 1793 N N . ARG A 1 224 ? 26.825 15.332 -8.788 1.00 69.50 224 ARG A N 1
ATOM 1794 C CA . ARG A 1 224 ? 28.208 15.126 -9.251 1.00 69.50 224 ARG A CA 1
ATOM 1795 C C . ARG A 1 224 ? 28.256 14.257 -10.508 1.00 69.50 224 ARG A C 1
ATOM 1797 O O . ARG A 1 224 ? 29.005 14.574 -11.428 1.00 69.50 224 ARG A O 1
ATOM 1804 N N . THR A 1 225 ? 27.440 13.202 -10.581 1.00 64.25 225 THR A N 1
ATOM 1805 C CA . THR A 1 225 ? 27.404 12.314 -11.761 1.00 64.25 225 THR A CA 1
ATOM 1806 C C . THR A 1 225 ? 26.869 13.008 -13.012 1.00 64.25 225 THR A C 1
ATOM 1808 O O . THR A 1 225 ? 27.382 12.784 -14.107 1.00 64.25 225 THR A O 1
ATOM 1811 N N . THR A 1 226 ? 25.883 13.895 -12.867 1.00 62.50 226 THR A N 1
ATOM 1812 C CA . THR A 1 226 ? 25.313 14.631 -14.004 1.00 62.50 226 THR A CA 1
ATOM 1813 C C . THR A 1 226 ? 26.271 15.693 -14.538 1.00 62.50 226 THR A C 1
ATOM 1815 O O . THR A 1 226 ? 26.363 15.859 -15.751 1.00 62.50 226 THR A O 1
ATOM 1818 N N . LYS A 1 227 ? 27.044 16.352 -13.663 1.00 61.19 227 LYS A N 1
ATOM 1819 C CA . LYS A 1 227 ? 28.107 17.286 -14.071 1.00 61.19 227 LYS A CA 1
ATOM 1820 C C . LYS A 1 227 ? 29.276 16.581 -14.770 1.00 61.19 227 LYS A C 1
ATOM 1822 O O . LYS A 1 227 ? 29.778 17.106 -15.757 1.00 61.19 227 LYS A O 1
ATOM 1827 N N . ALA A 1 228 ? 29.681 15.397 -14.301 1.00 58.16 228 ALA A N 1
ATOM 1828 C CA . ALA A 1 228 ? 30.773 14.628 -14.907 1.00 58.16 228 ALA A CA 1
ATOM 1829 C C . ALA A 1 228 ? 30.437 14.124 -16.324 1.00 58.16 228 ALA A C 1
ATOM 1831 O O . ALA A 1 228 ? 31.281 14.183 -17.208 1.00 58.16 228 ALA A O 1
ATOM 1832 N N . ASN A 1 229 ? 29.188 13.720 -16.577 1.00 52.31 229 ASN A N 1
ATOM 1833 C CA . ASN A 1 229 ? 28.756 13.233 -17.895 1.00 52.31 229 ASN A CA 1
ATOM 1834 C C . ASN A 1 229 ? 28.591 14.342 -18.959 1.00 52.31 229 ASN A C 1
ATOM 1836 O O . ASN A 1 229 ? 28.337 14.031 -20.120 1.00 52.31 229 ASN A O 1
ATOM 1840 N N . GLY A 1 230 ? 28.733 15.622 -18.591 1.00 50.59 230 GLY A N 1
ATOM 1841 C CA . GLY A 1 230 ? 28.731 16.753 -19.528 1.00 50.59 230 GLY A CA 1
ATOM 1842 C C . GLY A 1 230 ? 30.067 16.978 -20.248 1.00 50.59 230 GLY A C 1
ATOM 1843 O O . GLY A 1 230 ? 30.128 17.796 -21.163 1.00 50.59 230 GLY A O 1
ATOM 1844 N N . HIS A 1 231 ? 31.140 16.286 -19.855 1.00 41.91 231 HIS A N 1
ATOM 1845 C CA . HIS A 1 231 ? 32.438 16.271 -20.538 1.00 41.91 231 HIS A CA 1
ATOM 1846 C C . HIS A 1 231 ? 32.824 14.803 -20.737 1.00 41.91 231 HIS A C 1
ATOM 1848 O O . HIS A 1 231 ? 32.993 14.092 -19.757 1.00 41.91 231 HIS A O 1
ATOM 1854 N N . GLY A 1 232 ? 32.889 14.333 -21.988 1.00 40.44 232 GLY A N 1
ATOM 1855 C CA . GLY A 1 232 ? 32.989 12.912 -22.353 1.00 40.44 232 GLY A CA 1
ATOM 1856 C C . GLY A 1 232 ? 34.124 12.135 -21.671 1.00 40.44 232 GLY A C 1
ATOM 1857 O O . GLY A 1 232 ? 35.207 11.997 -22.230 1.00 40.44 232 GLY A O 1
ATOM 1858 N N . GLY A 1 233 ? 33.848 11.584 -20.490 1.00 35.22 233 GLY A N 1
ATOM 1859 C CA . GLY A 1 233 ? 34.771 10.792 -19.686 1.00 35.22 233 GLY A CA 1
ATOM 1860 C C . GLY A 1 233 ? 34.010 9.847 -18.755 1.00 35.22 233 GLY A C 1
ATOM 1861 O O . GLY A 1 233 ? 32.924 10.164 -18.279 1.00 35.22 233 GLY A O 1
ATOM 1862 N N . GLU A 1 234 ? 34.568 8.655 -18.559 1.00 40.41 234 GLU A N 1
ATOM 1863 C CA . GLU A 1 234 ? 33.970 7.484 -17.911 1.00 40.41 234 GLU A CA 1
ATOM 1864 C C . GLU A 1 234 ? 33.194 7.748 -16.605 1.00 40.41 234 GLU A C 1
ATOM 1866 O O . GLU A 1 234 ? 33.595 8.513 -15.727 1.00 40.41 234 GLU A O 1
ATOM 1871 N N . SER A 1 235 ? 32.087 7.011 -16.457 1.00 41.97 235 SER A N 1
ATOM 1872 C CA . SER A 1 235 ? 31.141 7.067 -15.339 1.00 41.97 235 SER A CA 1
ATOM 1873 C C . SER A 1 235 ? 31.817 6.927 -13.964 1.00 41.97 235 SER A C 1
ATOM 1875 O O . SER A 1 235 ? 32.263 5.847 -13.561 1.00 41.97 235 SER A O 1
ATOM 1877 N N . ALA A 1 236 ? 31.800 8.012 -13.184 1.00 41.88 236 ALA A N 1
ATOM 1878 C CA . ALA A 1 236 ? 32.263 8.054 -11.793 1.00 41.88 236 ALA A CA 1
ATOM 1879 C C . ALA A 1 236 ? 31.410 7.206 -10.822 1.00 41.88 236 ALA A C 1
ATOM 1881 O O . ALA A 1 236 ? 31.830 6.961 -9.690 1.00 41.88 236 ALA A O 1
ATOM 1882 N N . CYS A 1 237 ? 30.250 6.692 -11.260 1.00 41.38 237 CYS A N 1
ATOM 1883 C CA . CYS A 1 237 ? 29.428 5.762 -10.473 1.00 41.38 237 CYS A CA 1
ATOM 1884 C C . CYS A 1 237 ? 30.148 4.420 -10.199 1.00 41.38 237 CYS A C 1
ATOM 1886 O O . CYS A 1 237 ? 29.783 3.664 -9.302 1.00 41.38 237 CYS A O 1
ATOM 1888 N N . SER A 1 238 ? 31.230 4.151 -10.934 1.00 38.03 238 SER A N 1
ATOM 1889 C CA . SER A 1 238 ? 32.076 2.964 -10.782 1.00 38.03 238 SER A CA 1
ATOM 1890 C C . SER A 1 238 ? 33.026 3.031 -9.575 1.00 38.03 238 SER A C 1
ATOM 1892 O O . SER A 1 238 ? 33.548 1.997 -9.161 1.00 38.03 238 SER A O 1
ATOM 1894 N N . ARG A 1 239 ? 33.281 4.224 -9.004 1.00 36.34 239 ARG A N 1
ATOM 1895 C CA . ARG A 1 239 ? 34.303 4.427 -7.952 1.00 36.34 239 ARG A CA 1
ATOM 1896 C C . ARG A 1 239 ? 33.762 4.656 -6.541 1.00 36.34 239 ARG A C 1
ATOM 1898 O O . ARG A 1 239 ? 34.544 4.543 -5.598 1.00 36.34 239 ARG A O 1
ATOM 1905 N N . SER A 1 240 ? 32.465 4.904 -6.345 1.00 36.94 240 SER A N 1
ATOM 1906 C CA . SER A 1 240 ? 31.882 4.816 -5.003 1.00 36.94 240 SER A CA 1
ATOM 1907 C C . SER A 1 240 ? 31.654 3.341 -4.671 1.00 36.94 240 SER A C 1
ATOM 1909 O O . SER A 1 240 ? 30.831 2.642 -5.266 1.00 36.94 240 SER A O 1
ATOM 1911 N N . ARG A 1 241 ? 32.444 2.825 -3.730 1.00 33.38 241 ARG A N 1
ATOM 1912 C CA . ARG A 1 241 ? 32.356 1.449 -3.238 1.00 33.38 241 ARG A CA 1
ATOM 1913 C C . ARG A 1 241 ? 31.100 1.292 -2.361 1.00 33.38 241 ARG A C 1
ATOM 1915 O O . ARG A 1 241 ? 31.210 1.072 -1.166 1.00 33.38 241 ARG A O 1
ATOM 1922 N N . LEU A 1 242 ? 29.908 1.409 -2.949 1.00 39.09 242 LEU A N 1
ATOM 1923 C CA . LEU A 1 242 ? 28.657 0.948 -2.342 1.00 39.09 242 LEU A CA 1
ATOM 1924 C C . LEU A 1 242 ? 28.461 -0.531 -2.700 1.00 39.09 242 LEU A C 1
ATOM 1926 O O . LEU A 1 242 ? 27.799 -0.856 -3.681 1.00 39.09 242 LEU A O 1
ATOM 1930 N N . VAL A 1 243 ? 29.155 -1.418 -1.987 1.00 30.42 243 VAL A N 1
ATOM 1931 C CA . VAL A 1 243 ? 29.080 -2.876 -2.164 1.00 30.42 243 VAL A CA 1
ATOM 1932 C C . VAL A 1 243 ? 27.613 -3.337 -2.121 1.00 30.42 243 VAL A C 1
ATOM 1934 O O . VAL A 1 243 ? 26.948 -3.103 -1.110 1.00 30.42 243 VAL A O 1
ATOM 1937 N N . PRO A 1 244 ? 27.102 -4.010 -3.168 1.00 32.28 244 PRO A N 1
ATOM 1938 C CA . PRO A 1 244 ? 25.815 -4.682 -3.097 1.00 32.28 244 PRO A CA 1
ATOM 1939 C C . PRO A 1 244 ? 26.006 -5.930 -2.230 1.00 32.28 244 PRO A C 1
ATOM 1941 O O . PRO A 1 244 ? 26.589 -6.914 -2.676 1.00 32.28 244 PRO A O 1
ATOM 1944 N N . GLY A 1 245 ? 25.599 -5.858 -0.962 1.00 29.97 245 GLY A N 1
ATOM 1945 C CA . GLY A 1 245 ? 25.517 -7.037 -0.094 1.00 29.97 245 GLY A CA 1
ATOM 1946 C C . GLY A 1 245 ? 26.181 -6.961 1.280 1.00 29.97 245 GLY A C 1
ATOM 1947 O O . GLY A 1 245 ? 26.147 -7.969 1.965 1.00 29.97 245 GLY A O 1
ATOM 1948 N N . ASN A 1 246 ? 26.764 -5.834 1.710 1.00 33.12 246 ASN A N 1
ATOM 1949 C CA . ASN A 1 246 ? 27.236 -5.652 3.098 1.00 33.12 246 ASN A CA 1
ATOM 1950 C C . ASN A 1 246 ? 27.524 -4.170 3.395 1.00 33.12 246 ASN A C 1
ATOM 1952 O O . ASN A 1 246 ? 28.684 -3.770 3.401 1.00 33.12 246 ASN A O 1
ATOM 1956 N N . LEU A 1 247 ? 26.506 -3.325 3.601 1.00 33.03 247 LEU A N 1
ATOM 1957 C CA . LEU A 1 247 ? 26.728 -1.911 3.952 1.00 33.03 247 LEU A CA 1
ATOM 1958 C C . LEU A 1 247 ? 25.591 -1.309 4.790 1.00 33.03 247 LEU A C 1
ATOM 1960 O O . LEU A 1 247 ? 24.868 -0.440 4.328 1.00 33.03 247 LEU A O 1
ATOM 1964 N N . PHE A 1 248 ? 25.494 -1.736 6.043 1.00 33.81 248 PHE A N 1
ATOM 1965 C CA . PHE A 1 248 ? 25.650 -0.819 7.174 1.00 33.81 248 PHE A CA 1
ATOM 1966 C C . PHE A 1 248 ? 26.403 -1.608 8.249 1.00 33.81 248 PHE A C 1
ATOM 1968 O O . PHE A 1 248 ? 25.953 -2.697 8.609 1.00 33.81 248 PHE A O 1
ATOM 1975 N N . PRO A 1 249 ? 27.569 -1.153 8.742 1.00 25.31 249 PRO A N 1
ATOM 1976 C CA . PRO A 1 249 ? 28.068 -1.714 9.979 1.00 25.31 249 PRO A CA 1
ATOM 1977 C C . PRO A 1 249 ? 27.021 -1.387 11.046 1.00 25.31 249 PRO A C 1
ATOM 1979 O O . PRO A 1 249 ? 26.528 -0.261 11.110 1.00 25.31 249 PRO A O 1
ATOM 1982 N N . SER A 1 250 ? 26.641 -2.386 11.834 1.00 33.03 250 SER A N 1
ATOM 1983 C CA . SER A 1 250 ? 25.800 -2.220 13.012 1.00 33.03 250 SER A CA 1
ATOM 1984 C C . SER A 1 250 ? 26.417 -1.153 13.920 1.00 33.03 250 SER A C 1
ATOM 1986 O O . SER A 1 250 ? 27.320 -1.452 14.697 1.00 33.03 250 SER A O 1
ATOM 1988 N N . PHE A 1 251 ? 25.964 0.092 13.799 1.00 29.59 251 PHE A N 1
ATOM 1989 C CA . PHE A 1 251 ? 26.350 1.182 14.680 1.00 29.59 251 PHE A CA 1
ATOM 1990 C C . PHE A 1 251 ? 25.144 2.073 14.967 1.00 29.59 251 PHE A C 1
ATOM 1992 O O . PHE A 1 251 ? 24.665 2.801 14.107 1.00 29.59 251 PHE A O 1
ATOM 1999 N N . GLY A 1 252 ? 24.713 2.002 16.229 1.00 26.64 252 GLY A N 1
ATOM 2000 C CA . GLY A 1 252 ? 24.281 3.155 17.015 1.00 26.64 252 GLY A CA 1
ATOM 2001 C C . GLY A 1 252 ? 22.916 3.756 16.701 1.00 26.64 252 GLY A C 1
ATOM 2002 O O . GLY A 1 252 ? 22.845 4.797 16.065 1.00 26.64 252 GLY A O 1
ATOM 2003 N N . ASN A 1 253 ? 21.866 3.142 17.254 1.00 36.12 253 ASN A N 1
ATOM 2004 C CA . ASN A 1 253 ? 20.654 3.779 17.790 1.00 36.12 253 ASN A CA 1
ATOM 2005 C C . ASN A 1 253 ? 20.451 5.272 17.471 1.00 36.12 253 ASN A C 1
ATOM 2007 O O . ASN A 1 253 ? 20.865 6.118 18.258 1.00 36.12 253 ASN A O 1
ATOM 2011 N N . VAL A 1 254 ? 19.667 5.576 16.437 1.00 33.00 254 VAL A N 1
ATOM 2012 C CA . VAL A 1 254 ? 18.645 6.631 16.498 1.00 33.00 254 VAL A CA 1
ATOM 2013 C C . VAL A 1 254 ? 17.485 6.140 15.628 1.00 33.00 254 VAL A C 1
ATOM 2015 O O . VAL A 1 254 ? 17.670 5.928 14.437 1.00 33.00 254 VAL A O 1
ATOM 2018 N N . LEU A 1 255 ? 16.311 5.936 16.232 1.00 35.06 255 LEU A N 1
ATOM 2019 C CA . LEU A 1 255 ? 15.096 5.320 15.660 1.00 35.06 255 LEU A CA 1
ATOM 2020 C C . LEU A 1 255 ? 15.050 3.783 15.676 1.00 35.06 255 LEU A C 1
ATOM 2022 O O . LEU A 1 255 ? 14.688 3.133 14.701 1.00 35.06 255 LEU A O 1
ATOM 2026 N N . THR A 1 256 ? 15.310 3.187 16.838 1.00 33.53 256 THR A N 1
ATOM 2027 C CA . THR A 1 256 ? 14.629 1.936 17.192 1.00 33.53 256 THR A CA 1
ATOM 2028 C C . THR A 1 256 ? 13.138 2.254 17.395 1.00 33.53 256 THR A C 1
ATOM 2030 O O . THR A 1 256 ? 12.828 3.167 18.167 1.00 33.53 256 THR A O 1
ATOM 2033 N N . PRO A 1 257 ? 12.186 1.557 16.746 1.00 33.47 257 PRO A N 1
ATOM 2034 C CA . PRO A 1 257 ? 10.785 1.682 17.118 1.00 33.47 257 PRO A CA 1
ATOM 2035 C C . PRO A 1 257 ? 10.638 1.172 18.553 1.00 33.47 257 PRO A C 1
ATOM 2037 O O . PRO A 1 257 ? 10.900 0.004 18.837 1.00 33.47 257 PRO A O 1
ATOM 2040 N N . ALA A 1 258 ? 10.241 2.049 19.474 1.00 29.38 258 ALA A N 1
ATOM 2041 C CA . ALA A 1 258 ? 9.878 1.634 20.820 1.00 29.38 258 ALA A CA 1
ATOM 2042 C C . ALA A 1 258 ? 8.653 0.704 20.725 1.00 29.38 258 ALA A C 1
ATOM 2044 O O . ALA A 1 258 ? 7.552 1.124 20.346 1.00 29.38 258 ALA A O 1
ATOM 2045 N N . LEU A 1 259 ? 8.866 -0.582 21.001 1.00 34.53 259 LEU A N 1
ATOM 2046 C CA . LEU A 1 259 ? 7.821 -1.578 21.199 1.00 34.53 259 LEU A CA 1
ATOM 2047 C C . LEU A 1 259 ? 7.441 -1.552 22.683 1.00 34.53 259 LEU A C 1
ATOM 2049 O O . LEU A 1 259 ? 8.227 -1.953 23.537 1.00 34.53 259 LEU A O 1
ATOM 2053 N N . GLY A 1 260 ? 6.256 -1.017 22.955 1.00 33.44 260 GLY A N 1
ATOM 2054 C CA . GLY A 1 260 ? 5.404 -1.397 24.074 1.00 33.44 260 GLY A CA 1
ATOM 2055 C C . GLY A 1 260 ? 4.153 -2.017 23.477 1.00 33.44 260 GLY A C 1
ATOM 2056 O O . GLY A 1 260 ? 3.783 -1.559 22.363 1.00 33.44 260 GLY A O 1
#

Secondary structure (DSSP, 8-state):
-HHHHHHHHTT--GGGEEEEE-TT--EEEEETT--HHHHTT-EEEEEEEEETTEEEEEEEEE-HHHHSSEEEEEEES-PPTT--HHHHHHHHGGGS-HHHHHHHHT-SSHHHHHHHHHHHHHHHHHHHHHHT--TT--GGGEEEETTTTEEEETTEE-TTEEEEEEEEEEEETTEEEEEEEEEEEE---SS-EEEEE-SHHHHHTT-----HHHHHHHHHHHHHHHHHTTSS---GGGTS---TT--------S------

Organism: NCBI:txid1400762

pLDDT: mean 82.35, std 19.82, range [25.31, 98.06]

Sequence (260 aa):
MLPPLVTCYQRFPRTRWRDCVTPNGKHWIEQDDLPPEKSLRSMIGYDLAREQSLLGMAMVHGPQEKVVNIGLSIQKHEIPSHTTISSYIESLSHKLTPLELAAITAAPDPDATLRRLSTILALKSSYVKATGQNATFDWTRLEFDVDNKSATVDGHALKGWEFRLYRTKLGMTHGTEVYQCCTAFFQGCDDLKLVWYDDPKQLESWVQFINIDQILELKDAYLRTTKANGHGGESACSRSRLVPGNLFPSFGNVLTPALG

Radius of gyration: 20.43 Å; chains: 1; bounding box: 56×36×50 Å